Protein AF-A0A934PZJ9-F1 (afdb_monomer_lite)

Radius of gyration: 38.17 Å; chains: 1; bounding box: 78×103×96 Å

Sequence (345 aa):
MNSLRDARFEKALASAPDADAAVPAAVRAAIRDAARRAVAKPARTPWWATLLGGEGRMPWNAAFATVLLAGFVTLLWRGGGELPHDEIAVERPPVPAAAPPAPSPSSVEQQAPAAPAPAPAPAPAPAPAPAPAPAPGPARAPAVVAPQRSAPMRASETERAREAEGRREDAAAEKASASRAQAERRAEAAPSARAVVPPPPPAAMQVAPAFVPVPQAPAAASPPARFARRSEAPTTAAAASPTSSAMPAWDTIRIEAGSRVVTLARPQADALAAAIDALLKAPREPAGAAPARTLVQLTLLEQTRTVGQLWLGESTATWQPAGQPAVTWRPEVAQLAALRDLVAR

Foldseek 3Di:
DPVVVVVVVVVVQCPDPCVVVDDPPVVVVVVVVVVVVVPPDPPPPPVVCCVVPPPDPDCVVVVVVVVVVVVVVVCVVVVPPDDDPPDPPDDDDDDDDDDDDDDDDDDDDDDDDDDDDDDDDDDDDDDDDDDDDDDDDDDDDDDDDDDDPDDDPVVVVVVVVVVVVVVVVVVVVVVVVVVVVVVVVVVVPPPPPPDPPDDDDDDDDDDDDDDDDDDDDDDDDDDDDDDPPPPPDPPPPPPPDPDLPDQDDFQKKWKDAPPDIDIDGCVRCVVLVVLVVCQSPDDFDFDPDDAPDFGMKMFTHHVNHTQWIWTQHPQKIWIDGVPRDITIGGTDPVSSVSSVVSVVD

pLDDT: mean 75.04, std 18.01, range [37.84, 98.06]

Secondary structure (DSSP, 8-state):
--HHHHHHHHHHHHTSTTGGGPPPHHHHHHHHHHHHHHHS------HHHHHHH-SS--THHHHHHHHHHHHHHHHHHHS-------------PPPPP--------------PPPPPPPPPPPPPPPPPPPPPPPPPPPPPPPPPP------STTHHHHHHHHHHHHHHHHHHHHHHHHHHHHHHHHHHTS-------PPPPP----PPPPPPPPPPPPP-------------------------PPPPP-SEEEEEETTEEEEEEGGGGHHHHHHHHHHHHS--EE-SS--SSEEEEEEEEETTEEEEEEEEESS-EEEEETTS--EEEE--HHHHHHHHHHHH-

Organism: NCBI:txid2795217

Structure (mmCIF, N/CA/C/O backbone):
data_AF-A0A934PZJ9-F1
#
_entry.id   AF-A0A934PZJ9-F1
#
loop_
_atom_site.group_PDB
_atom_site.id
_atom_site.type_symbol
_atom_site.label_atom_id
_atom_site.label_alt_id
_atom_site.label_comp_id
_atom_site.label_asym_id
_atom_site.label_entity_id
_atom_site.label_seq_id
_atom_site.pdbx_PDB_ins_code
_atom_site.Cartn_x
_atom_site.Cartn_y
_atom_site.Cartn_z
_atom_site.occupancy
_atom_site.B_iso_or_equiv
_atom_site.auth_seq_id
_atom_site.auth_comp_id
_atom_site.auth_asym_id
_atom_site.auth_atom_id
_atom_site.pdbx_PDB_model_num
ATOM 1 N N . MET A 1 1 ? 10.028 -15.445 -52.173 1.00 49.00 1 MET A N 1
ATOM 2 C CA . MET A 1 1 ? 11.027 -16.530 -52.332 1.00 49.00 1 MET A CA 1
ATOM 3 C C . MET A 1 1 ? 12.027 -16.635 -51.158 1.00 49.00 1 MET A C 1
ATOM 5 O O . MET A 1 1 ? 13.070 -17.245 -51.335 1.00 49.00 1 MET A O 1
ATOM 9 N N . ASN A 1 2 ? 11.718 -16.145 -49.942 1.00 54.12 2 ASN A N 1
ATOM 10 C CA . ASN A 1 2 ? 12.659 -16.198 -48.800 1.00 54.12 2 ASN A CA 1
ATOM 11 C C . ASN A 1 2 ? 12.396 -17.336 -47.790 1.00 54.12 2 ASN A C 1
ATOM 13 O O . ASN A 1 2 ? 13.261 -17.613 -46.973 1.00 54.12 2 ASN A O 1
ATOM 17 N N . SER A 1 3 ? 11.269 -18.052 -47.873 1.00 56.25 3 SER A N 1
ATOM 18 C CA . SER A 1 3 ? 10.875 -19.050 -46.860 1.00 56.25 3 SER A CA 1
ATOM 19 C C . SER A 1 3 ? 11.661 -20.370 -46.898 1.00 56.25 3 SER A C 1
ATOM 21 O O . SER A 1 3 ? 11.727 -21.076 -45.899 1.00 56.25 3 SER A O 1
ATOM 23 N N . LEU A 1 4 ? 12.285 -20.725 -48.028 1.00 53.22 4 LEU A N 1
ATOM 24 C CA . LEU A 1 4 ? 13.016 -21.996 -48.164 1.00 53.22 4 LEU A CA 1
ATOM 25 C C . LEU A 1 4 ? 14.440 -21.954 -47.584 1.00 53.22 4 LEU A C 1
ATOM 27 O O . LEU A 1 4 ? 15.012 -23.009 -47.309 1.00 53.22 4 LEU A O 1
ATOM 31 N N . ARG A 1 5 ? 15.021 -20.760 -47.388 1.00 60.97 5 ARG A N 1
ATOM 32 C CA . ARG A 1 5 ? 16.341 -20.614 -46.747 1.00 60.97 5 ARG A CA 1
ATOM 33 C C . ARG A 1 5 ? 16.264 -20.767 -45.227 1.00 60.97 5 ARG A C 1
ATOM 35 O O . ARG A 1 5 ? 17.195 -21.323 -44.651 1.00 60.97 5 ARG A O 1
ATOM 42 N N . ASP A 1 6 ? 15.141 -20.400 -44.614 1.00 73.44 6 ASP A N 1
ATOM 43 C CA . ASP A 1 6 ? 14.969 -20.495 -43.162 1.00 73.44 6 ASP A CA 1
ATOM 44 C C . ASP A 1 6 ? 14.845 -21.940 -42.670 1.00 73.44 6 ASP A C 1
ATOM 46 O O . ASP A 1 6 ? 15.461 -22.291 -41.673 1.00 73.44 6 ASP A O 1
ATOM 50 N N . ALA A 1 7 ? 14.171 -22.835 -43.402 1.00 80.38 7 ALA A N 1
ATOM 51 C CA . ALA A 1 7 ? 13.957 -24.208 -42.924 1.00 80.38 7 ALA A CA 1
ATOM 52 C C . ALA A 1 7 ? 15.258 -25.026 -42.773 1.00 80.38 7 ALA A C 1
ATOM 54 O O . ALA A 1 7 ? 15.401 -25.828 -41.849 1.00 80.38 7 ALA A O 1
ATOM 55 N N . ARG A 1 8 ? 16.234 -24.840 -43.675 1.00 77.62 8 ARG A N 1
ATOM 56 C CA . ARG A 1 8 ? 17.547 -25.508 -43.557 1.00 77.62 8 ARG A CA 1
ATOM 57 C C . ARG A 1 8 ? 18.412 -24.870 -42.476 1.00 77.62 8 ARG A C 1
ATOM 59 O O . ARG A 1 8 ? 19.172 -25.579 -41.824 1.00 77.62 8 ARG A O 1
ATOM 66 N N . PHE A 1 9 ? 18.280 -23.562 -42.285 1.00 82.88 9 PHE A N 1
ATOM 67 C CA . PHE A 1 9 ? 19.007 -22.825 -41.262 1.00 82.88 9 PHE A CA 1
ATOM 68 C C . PHE A 1 9 ? 18.484 -23.138 -39.853 1.00 82.88 9 PHE A C 1
ATOM 70 O O . PHE A 1 9 ? 19.283 -23.424 -38.966 1.00 82.88 9 PHE A O 1
ATOM 77 N N . GLU A 1 10 ? 17.164 -23.217 -39.663 1.00 80.88 10 GLU A N 1
ATOM 78 C CA . GLU A 1 10 ? 16.559 -23.695 -38.414 1.00 80.88 10 GLU A CA 1
ATOM 79 C C . GLU A 1 10 ? 16.997 -25.121 -38.091 1.00 80.88 10 GLU A C 1
ATOM 81 O O . GLU A 1 10 ? 17.347 -25.415 -36.949 1.00 80.88 10 GLU A O 1
ATOM 86 N N . LYS A 1 11 ? 17.050 -26.002 -39.099 1.00 84.75 11 LYS A N 1
ATOM 87 C CA . LYS A 1 11 ? 17.530 -27.370 -38.895 1.00 84.75 11 LYS A CA 1
ATOM 88 C C . LYS A 1 11 ? 19.006 -27.405 -38.492 1.00 84.75 11 LYS A C 1
ATOM 90 O O . LYS A 1 11 ? 19.352 -28.197 -37.626 1.00 84.75 11 LYS A O 1
ATOM 95 N N . ALA A 1 12 ? 19.844 -26.543 -39.073 1.00 84.25 12 ALA A N 1
ATOM 96 C CA . ALA A 1 12 ? 21.256 -26.426 -38.711 1.00 84.25 12 ALA A CA 1
ATOM 97 C C . ALA A 1 12 ? 21.450 -25.884 -37.282 1.00 84.25 12 ALA A C 1
ATOM 99 O O . ALA A 1 12 ? 22.270 -26.426 -36.543 1.00 84.25 12 ALA A O 1
ATOM 100 N N . LEU A 1 13 ? 20.660 -24.882 -36.872 1.00 82.00 13 LEU A N 1
ATOM 101 C CA . LEU A 1 13 ? 20.668 -24.328 -35.511 1.00 82.00 13 LEU A CA 1
ATOM 102 C C . LEU A 1 13 ? 20.165 -25.328 -34.463 1.00 82.00 13 LEU A C 1
ATOM 104 O O . LEU A 1 13 ? 20.714 -25.390 -33.370 1.00 82.00 13 LEU A O 1
ATOM 108 N N . ALA A 1 14 ? 19.154 -26.133 -34.792 1.00 80.62 14 ALA A N 1
ATOM 109 C CA . ALA A 1 14 ? 18.635 -27.159 -33.886 1.00 80.62 14 ALA A CA 1
ATOM 110 C C . ALA A 1 14 ? 19.630 -28.310 -33.647 1.00 80.62 14 ALA A C 1
ATOM 112 O O . ALA A 1 14 ? 19.554 -28.981 -32.624 1.00 80.62 14 ALA A O 1
ATOM 113 N N . SER A 1 15 ? 20.551 -28.545 -34.585 1.00 84.44 15 SER A N 1
ATOM 114 C CA . SER A 1 15 ? 21.609 -29.558 -34.474 1.00 84.44 15 SER A CA 1
ATOM 115 C C . SER A 1 15 ? 22.937 -29.021 -33.927 1.00 84.44 15 SER A C 1
ATOM 117 O O . SER A 1 15 ? 23.925 -29.755 -33.917 1.00 84.44 15 SER A O 1
ATOM 119 N N . ALA A 1 16 ? 22.993 -27.753 -33.513 1.00 85.81 16 ALA A N 1
ATOM 120 C CA . ALA A 1 16 ? 24.205 -27.179 -32.951 1.00 85.81 16 ALA A CA 1
ATOM 121 C C . ALA A 1 16 ? 24.461 -27.751 -31.534 1.00 85.81 16 ALA A C 1
ATOM 123 O O . ALA A 1 16 ? 23.516 -27.911 -30.757 1.00 85.81 16 ALA A O 1
ATOM 124 N N . PRO A 1 17 ? 25.712 -28.100 -31.182 1.00 86.44 17 PRO A N 1
ATOM 125 C CA . PRO A 1 17 ? 26.052 -28.759 -29.912 1.00 86.44 17 PRO A CA 1
ATOM 126 C C . PRO A 1 17 ? 25.822 -27.883 -28.665 1.00 86.44 17 PRO A C 1
ATOM 128 O O . PRO A 1 17 ? 25.924 -28.364 -27.542 1.00 86.44 17 PRO A O 1
ATOM 131 N N . ASP A 1 18 ? 25.506 -26.606 -28.855 1.00 81.69 18 ASP A N 1
ATOM 132 C CA . ASP A 1 18 ? 25.151 -25.607 -27.849 1.00 81.69 18 ASP A CA 1
ATOM 133 C C . ASP A 1 18 ? 23.631 -25.363 -27.745 1.00 81.69 18 ASP A C 1
ATOM 135 O O . ASP A 1 18 ? 23.200 -24.471 -27.011 1.00 81.69 18 ASP A O 1
ATOM 139 N N . ALA A 1 19 ? 22.795 -26.163 -28.417 1.00 73.44 19 ALA A N 1
ATOM 140 C CA . ALA A 1 19 ? 21.336 -26.036 -28.356 1.00 73.44 19 ALA A CA 1
ATOM 141 C C . ALA A 1 19 ? 20.775 -26.143 -26.921 1.00 73.44 19 ALA A C 1
ATOM 143 O O . ALA A 1 19 ? 19.788 -25.479 -26.596 1.00 73.44 19 ALA A O 1
ATOM 144 N N . ASP A 1 20 ? 21.442 -26.892 -26.037 1.00 76.00 20 ASP A N 1
ATOM 145 C CA . ASP A 1 20 ? 21.072 -27.021 -24.620 1.00 76.00 20 ASP A CA 1
ATOM 146 C C . ASP A 1 20 ? 21.415 -25.772 -23.783 1.00 76.00 20 ASP A C 1
ATOM 148 O O . ASP A 1 20 ? 20.860 -25.573 -22.702 1.00 76.00 20 ASP A O 1
ATOM 152 N N . ALA A 1 21 ? 22.276 -24.883 -24.291 1.00 80.00 21 ALA A N 1
ATOM 153 C CA . ALA A 1 21 ? 22.561 -23.581 -23.684 1.00 80.00 21 ALA A CA 1
ATOM 154 C C . ALA A 1 21 ? 21.541 -22.501 -24.097 1.00 80.00 21 ALA A C 1
ATOM 156 O O . ALA A 1 21 ? 21.663 -21.333 -23.705 1.00 80.00 21 ALA A O 1
ATOM 157 N N . ALA A 1 22 ? 20.520 -22.857 -24.887 1.00 78.94 22 ALA A N 1
ATOM 158 C CA . ALA A 1 22 ? 19.508 -21.912 -25.320 1.00 78.94 22 ALA A CA 1
ATOM 159 C C . ALA A 1 22 ? 18.711 -21.372 -24.124 1.00 78.94 22 ALA A C 1
ATOM 161 O O . ALA A 1 22 ? 18.057 -22.099 -23.376 1.00 78.94 22 ALA A O 1
ATOM 162 N N . VAL A 1 23 ? 18.707 -20.045 -23.991 1.00 84.62 23 VAL A N 1
ATOM 163 C CA . VAL A 1 23 ? 17.950 -19.335 -22.958 1.00 84.62 23 VAL A CA 1
ATOM 164 C C . VAL A 1 23 ? 16.468 -19.759 -23.012 1.00 84.62 23 VAL A C 1
ATOM 166 O O . VAL A 1 23 ? 15.849 -19.669 -24.087 1.00 84.62 23 VAL A O 1
ATOM 169 N N . PRO A 1 24 ? 15.863 -20.181 -21.881 1.00 87.12 24 PRO A N 1
ATOM 170 C CA . PRO A 1 24 ? 14.471 -20.614 -21.837 1.00 87.12 24 PRO A CA 1
ATOM 171 C C . PRO A 1 24 ? 13.538 -19.602 -22.506 1.00 87.12 24 PRO A C 1
ATOM 173 O O . PRO A 1 24 ? 13.715 -18.386 -22.378 1.00 87.12 24 PRO A O 1
ATOM 176 N N . ALA A 1 25 ? 12.529 -20.086 -23.235 1.00 78.56 25 ALA A N 1
ATOM 177 C CA . ALA A 1 25 ? 11.613 -19.227 -23.993 1.00 78.56 25 ALA A CA 1
ATOM 178 C C . ALA A 1 25 ? 10.954 -18.142 -23.116 1.00 78.56 25 ALA A C 1
ATOM 180 O O . ALA A 1 25 ? 10.814 -17.001 -23.555 1.00 78.56 25 ALA A O 1
ATOM 181 N N . ALA A 1 26 ? 10.651 -18.471 -21.856 1.00 77.44 26 ALA A N 1
ATOM 182 C CA . ALA A 1 26 ? 10.118 -17.534 -20.868 1.00 77.44 26 ALA A CA 1
ATOM 183 C C . ALA A 1 26 ? 11.084 -16.375 -20.558 1.00 77.44 26 ALA A C 1
ATOM 185 O O . ALA A 1 26 ? 10.672 -15.218 -20.522 1.00 77.44 26 ALA A O 1
ATOM 186 N N . VAL A 1 27 ? 12.382 -16.659 -20.409 1.00 83.56 27 VAL A N 1
ATOM 187 C CA . VAL A 1 27 ? 13.404 -15.634 -20.140 1.00 83.56 27 VAL A CA 1
ATOM 188 C C . VAL A 1 27 ? 13.597 -14.739 -21.365 1.00 83.56 27 VAL A C 1
ATOM 190 O O . VAL A 1 27 ? 13.641 -13.517 -21.238 1.00 83.56 27 VAL A O 1
ATOM 193 N N . ARG A 1 28 ? 13.605 -15.314 -22.576 1.00 89.25 28 ARG A N 1
ATOM 194 C CA . ARG A 1 28 ? 13.626 -14.523 -23.822 1.00 89.25 28 ARG A CA 1
ATOM 195 C C . ARG A 1 28 ? 12.404 -13.612 -23.957 1.00 89.25 28 ARG A C 1
ATOM 197 O O . ARG A 1 28 ? 12.553 -12.480 -24.417 1.00 89.25 28 ARG A O 1
ATOM 204 N N . ALA A 1 29 ? 11.217 -14.077 -23.562 1.00 80.50 29 ALA A N 1
ATOM 205 C CA . ALA A 1 29 ? 10.006 -13.260 -23.555 1.00 80.50 29 ALA A CA 1
ATOM 206 C C . ALA A 1 29 ? 10.109 -12.106 -22.543 1.00 80.50 29 ALA A C 1
ATOM 208 O O . ALA A 1 29 ? 9.847 -10.962 -22.911 1.00 80.50 29 ALA A O 1
ATOM 209 N N . ALA A 1 30 ? 10.582 -12.379 -21.322 1.00 82.81 30 ALA A N 1
ATOM 210 C CA . ALA A 1 30 ? 10.783 -11.366 -20.287 1.00 82.81 30 ALA A CA 1
ATOM 211 C C . ALA A 1 30 ? 11.791 -10.280 -20.709 1.00 82.81 30 ALA A C 1
ATOM 213 O O . ALA A 1 30 ? 11.519 -9.093 -20.537 1.00 82.81 30 ALA A O 1
ATOM 214 N N . ILE A 1 31 ? 12.913 -10.664 -21.333 1.00 85.75 31 ILE A N 1
ATOM 215 C CA . ILE A 1 31 ? 13.916 -9.714 -21.848 1.00 85.75 31 ILE A CA 1
ATOM 216 C C . ILE A 1 31 ? 13.316 -8.833 -22.952 1.00 85.75 31 ILE A C 1
ATOM 218 O O . ILE A 1 31 ? 13.496 -7.615 -22.933 1.00 85.75 31 ILE A O 1
ATOM 222 N N . ARG A 1 32 ? 12.562 -9.416 -23.896 1.00 93.00 32 ARG A N 1
ATOM 223 C CA . ARG A 1 32 ? 11.881 -8.646 -24.954 1.00 93.00 32 ARG A CA 1
ATOM 224 C C . ARG A 1 32 ? 10.851 -7.671 -24.394 1.00 93.00 32 ARG A C 1
ATOM 226 O O . ARG A 1 32 ? 10.671 -6.588 -24.947 1.00 93.00 32 ARG A O 1
ATOM 233 N N . ASP A 1 33 ? 10.163 -8.051 -23.329 1.00 82.81 33 ASP A N 1
ATOM 234 C CA . ASP A 1 33 ? 9.147 -7.218 -22.698 1.00 82.81 33 ASP A CA 1
ATOM 235 C C . ASP A 1 33 ? 9.761 -6.057 -21.899 1.00 82.81 33 ASP A C 1
ATOM 237 O O . ASP A 1 33 ? 9.327 -4.910 -22.022 1.00 82.81 33 ASP A O 1
ATOM 241 N N . ALA A 1 34 ? 10.851 -6.326 -21.174 1.00 79.38 34 ALA A N 1
ATOM 242 C CA . ALA A 1 34 ? 11.658 -5.303 -20.515 1.00 79.38 34 ALA A CA 1
ATOM 243 C C . ALA A 1 34 ? 12.273 -4.319 -21.527 1.00 79.38 34 ALA A C 1
ATOM 245 O O . ALA A 1 34 ? 12.198 -3.106 -21.333 1.00 79.38 34 ALA A O 1
ATOM 246 N N . ALA A 1 35 ? 12.805 -4.822 -22.647 1.00 85.75 35 ALA A N 1
ATOM 247 C CA . ALA A 1 35 ? 13.344 -3.986 -23.719 1.00 85.75 35 ALA A CA 1
ATOM 248 C C . ALA A 1 35 ? 12.259 -3.105 -24.361 1.00 85.75 35 ALA A C 1
ATOM 250 O O . ALA A 1 35 ? 12.480 -1.914 -24.572 1.00 85.75 35 ALA A O 1
ATOM 251 N N . ARG A 1 36 ? 11.057 -3.647 -24.614 1.00 84.88 36 ARG A N 1
ATOM 252 C CA . ARG A 1 36 ? 9.922 -2.856 -25.121 1.00 84.88 36 ARG A CA 1
ATOM 253 C C . ARG A 1 36 ? 9.505 -1.759 -24.143 1.00 84.88 36 ARG A C 1
ATOM 255 O O . ARG A 1 36 ? 9.274 -0.636 -24.581 1.00 84.88 36 ARG A O 1
ATOM 262 N N . ARG A 1 37 ? 9.475 -2.041 -22.837 1.00 72.00 37 ARG A N 1
ATOM 263 C CA . ARG A 1 37 ? 9.204 -1.031 -21.799 1.00 72.00 37 ARG A CA 1
ATOM 264 C C . ARG A 1 37 ? 10.277 0.054 -21.722 1.00 72.00 37 ARG A C 1
ATOM 266 O O . ARG A 1 37 ? 9.928 1.213 -21.547 1.00 72.00 37 ARG A O 1
ATOM 273 N N . ALA A 1 38 ? 11.549 -0.297 -21.895 1.00 75.94 38 ALA A N 1
ATOM 274 C CA . ALA A 1 38 ? 12.644 0.673 -21.888 1.00 75.94 38 ALA A CA 1
ATOM 275 C C . ALA A 1 38 ? 12.641 1.590 -23.127 1.00 75.94 38 ALA A C 1
ATOM 277 O O . ALA A 1 38 ? 13.014 2.758 -23.034 1.00 75.94 38 ALA A O 1
ATOM 278 N N . VAL A 1 39 ? 12.219 1.071 -24.287 1.00 84.31 39 VAL A N 1
ATOM 279 C CA . VAL A 1 39 ? 12.171 1.822 -25.557 1.00 84.31 39 VAL A CA 1
ATOM 280 C C . VAL A 1 39 ? 10.854 2.577 -25.742 1.00 84.31 39 VAL A C 1
ATOM 282 O O . VAL A 1 39 ? 10.806 3.550 -26.500 1.00 84.31 39 VAL A O 1
ATOM 285 N N . ALA A 1 40 ? 9.786 2.176 -25.048 1.00 80.25 40 ALA A N 1
ATOM 286 C CA . ALA A 1 40 ? 8.563 2.959 -24.974 1.00 80.25 40 ALA A CA 1
ATOM 287 C C . ALA A 1 40 ? 8.900 4.330 -24.371 1.00 80.25 40 ALA A C 1
ATOM 289 O O . ALA A 1 40 ? 9.046 4.478 -23.159 1.00 80.25 40 ALA A O 1
ATOM 290 N N . LYS A 1 41 ? 9.070 5.338 -25.243 1.00 53.25 41 LYS A N 1
ATOM 291 C CA . LYS A 1 41 ? 9.269 6.734 -24.845 1.00 53.25 41 LYS A CA 1
ATOM 292 C C . LYS A 1 41 ? 8.216 7.058 -23.788 1.00 53.25 41 LYS A C 1
ATOM 294 O O . LYS A 1 41 ? 7.043 6.783 -24.059 1.00 53.25 41 LYS A O 1
ATOM 299 N N . PRO A 1 42 ? 8.594 7.639 -22.632 1.00 55.53 42 PRO A N 1
ATOM 300 C CA . PRO A 1 42 ? 7.607 8.069 -21.656 1.00 55.53 42 PRO A CA 1
ATOM 301 C C . PRO A 1 42 ? 6.602 8.924 -22.414 1.00 55.53 42 PRO A C 1
ATOM 303 O O . PRO A 1 42 ? 6.996 9.862 -23.118 1.00 55.53 42 PRO A O 1
ATOM 306 N N . ALA A 1 43 ? 5.332 8.513 -22.377 1.00 60.97 43 ALA A N 1
ATOM 307 C CA . ALA A 1 43 ? 4.261 9.256 -23.009 1.00 60.97 43 ALA A CA 1
ATOM 308 C C . ALA A 1 43 ? 4.413 10.690 -22.515 1.00 60.97 43 ALA A C 1
ATOM 310 O O . ALA A 1 43 ? 4.342 10.929 -21.311 1.00 60.97 43 ALA A O 1
ATOM 311 N N . ARG A 1 44 ? 4.766 11.605 -23.428 1.00 53.53 44 ARG A N 1
ATOM 312 C CA . ARG A 1 44 ? 5.012 13.003 -23.087 1.00 53.53 44 ARG A CA 1
ATOM 313 C C . ARG A 1 44 ? 3.757 13.485 -22.390 1.00 53.53 44 ARG A C 1
ATOM 315 O O . ARG A 1 44 ? 2.717 13.613 -23.035 1.00 53.53 44 ARG A O 1
ATOM 322 N N . THR A 1 45 ? 3.855 13.677 -21.081 1.00 60.47 45 THR A N 1
ATOM 323 C CA . THR A 1 45 ? 2.776 14.217 -20.274 1.00 60.47 45 THR A CA 1
ATOM 324 C C . THR A 1 45 ? 2.363 15.508 -20.962 1.00 60.47 45 THR A C 1
ATOM 326 O O . THR A 1 45 ? 3.233 16.337 -21.259 1.00 60.47 45 THR A O 1
ATOM 329 N N . PRO A 1 46 ? 1.090 15.650 -21.353 1.00 71.12 46 PRO A N 1
ATOM 330 C CA . PRO A 1 46 ? 0.691 16.817 -22.104 1.00 71.12 46 PRO A CA 1
ATOM 331 C C . PRO A 1 46 ? 1.004 18.056 -21.265 1.00 71.12 46 PRO A C 1
ATOM 333 O O . PRO A 1 46 ? 0.731 18.079 -20.071 1.00 71.12 46 PRO A O 1
ATOM 336 N N . TRP A 1 47 ? 1.594 19.075 -21.883 1.00 68.44 47 TRP A N 1
ATOM 337 C CA . TRP A 1 47 ? 2.082 20.279 -21.200 1.00 68.44 47 TRP A CA 1
ATOM 338 C C . TRP A 1 47 ? 1.007 20.983 -20.345 1.00 68.44 47 TRP A C 1
ATOM 340 O O . TRP A 1 47 ? 1.327 21.636 -19.356 1.00 68.44 47 TRP A O 1
ATOM 350 N N . TRP A 1 48 ? -0.277 20.807 -20.682 1.00 71.75 48 TRP A N 1
ATOM 351 C CA . TRP A 1 48 ? -1.402 21.297 -19.883 1.00 71.75 48 TRP A CA 1
ATOM 352 C C . TRP A 1 48 ? -1.610 20.506 -18.580 1.00 71.75 48 TRP A C 1
ATOM 354 O O . TRP A 1 48 ? -2.026 21.088 -17.583 1.00 71.75 48 TRP A O 1
ATOM 364 N N . ALA A 1 49 ? -1.270 19.214 -18.540 1.00 65.81 49 ALA A N 1
ATOM 365 C CA . ALA A 1 49 ? -1.256 18.424 -17.307 1.00 65.81 49 ALA A CA 1
ATOM 366 C C . ALA A 1 49 ? -0.102 18.846 -16.388 1.00 65.81 49 ALA A C 1
ATOM 368 O O . ALA A 1 49 ? -0.235 18.781 -15.171 1.00 65.81 49 ALA A O 1
ATOM 369 N N . THR A 1 50 ? 0.991 19.371 -16.945 1.00 66.3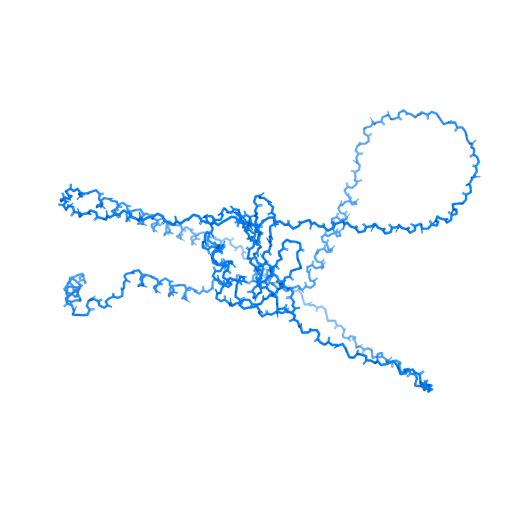8 50 THR A N 1
ATOM 370 C CA . THR A 1 50 ? 2.046 20.030 -16.165 1.00 66.38 50 THR A CA 1
ATOM 371 C C . THR A 1 50 ? 1.597 21.390 -15.620 1.00 66.38 50 THR A C 1
ATOM 373 O O . THR A 1 50 ? 2.044 21.788 -14.550 1.00 66.38 50 THR A O 1
ATOM 376 N N . LEU A 1 51 ? 0.682 22.081 -16.312 1.00 60.25 51 LEU A N 1
ATOM 377 C CA . LEU A 1 51 ? 0.146 23.380 -15.887 1.00 60.25 51 LEU A CA 1
ATOM 378 C C . LEU A 1 51 ? -0.985 23.275 -14.843 1.00 60.25 51 LEU A C 1
ATOM 380 O O . LEU A 1 51 ? -1.165 24.195 -14.053 1.00 60.25 51 LEU A O 1
ATOM 384 N N . LEU A 1 52 ? -1.742 22.171 -14.833 1.00 58.50 52 LEU A N 1
ATOM 385 C CA . LEU A 1 52 ? -2.874 21.946 -13.914 1.00 58.50 52 LEU A CA 1
ATOM 386 C C . LEU A 1 52 ? -2.608 20.878 -12.839 1.00 58.50 52 LEU A C 1
ATOM 388 O O . LEU A 1 52 ? -3.366 20.783 -11.877 1.00 58.50 52 LEU A O 1
ATOM 392 N N . GLY A 1 53 ? -1.557 20.069 -12.987 1.00 54.25 53 GLY A N 1
ATOM 393 C CA . GLY A 1 53 ? -1.305 18.891 -12.148 1.00 54.25 53 GLY A CA 1
ATOM 394 C C . GLY A 1 53 ? 0.130 18.750 -11.641 1.00 54.25 53 GLY A C 1
ATOM 395 O O . GLY A 1 53 ? 0.510 17.658 -11.228 1.00 54.25 53 GLY A O 1
ATOM 396 N N . GLY A 1 54 ? 0.932 19.818 -11.678 1.00 45.62 54 GLY A N 1
ATOM 397 C CA . GLY A 1 54 ? 2.301 19.819 -11.164 1.00 45.62 54 GLY A CA 1
ATOM 398 C C . GLY A 1 54 ? 2.364 19.989 -9.644 1.00 45.62 54 GLY A C 1
ATOM 399 O O . GLY A 1 54 ? 1.913 20.993 -9.098 1.00 45.62 54 GLY A O 1
ATOM 400 N N . GLU A 1 55 ? 2.947 19.001 -8.971 1.00 49.84 55 GLU A N 1
ATOM 401 C CA . GLU A 1 55 ? 3.330 19.000 -7.560 1.00 49.84 55 GLU A CA 1
ATOM 402 C C . GLU A 1 55 ? 4.160 20.222 -7.174 1.00 49.84 55 GLU A C 1
ATOM 404 O O . GLU A 1 55 ? 5.365 20.306 -7.387 1.00 49.84 55 GLU A O 1
ATOM 409 N N . GLY A 1 56 ? 3.486 21.184 -6.568 1.00 47.84 56 GLY A N 1
ATOM 410 C CA . GLY A 1 56 ? 4.102 22.361 -5.994 1.00 47.84 56 GLY A CA 1
ATOM 411 C C . GLY A 1 56 ? 2.991 23.331 -5.673 1.00 47.84 56 GLY A C 1
ATOM 412 O O . GLY A 1 56 ? 2.367 23.880 -6.574 1.00 47.84 56 GLY A O 1
ATOM 413 N N . ARG A 1 57 ? 2.699 23.520 -4.384 1.00 47.72 57 ARG A N 1
ATOM 414 C CA . ARG A 1 57 ? 1.812 24.589 -3.920 1.00 47.72 57 ARG A CA 1
ATOM 415 C C . ARG A 1 57 ? 2.393 25.932 -4.376 1.00 47.72 57 ARG A C 1
ATOM 417 O O . ARG A 1 57 ? 3.150 26.552 -3.639 1.00 47.72 57 ARG A O 1
ATOM 424 N N . MET A 1 58 ? 2.035 26.394 -5.569 1.00 47.62 58 MET A N 1
ATOM 425 C CA . MET A 1 58 ? 2.067 27.816 -5.872 1.00 47.62 58 MET A CA 1
ATOM 426 C C . MET A 1 58 ? 0.785 28.457 -5.315 1.00 47.62 58 MET A C 1
ATOM 428 O O . MET A 1 58 ? -0.282 27.834 -5.350 1.00 47.62 58 MET A O 1
ATOM 432 N N . PRO A 1 59 ? 0.866 29.696 -4.794 1.00 49.62 59 PRO A N 1
ATOM 433 C CA . PRO A 1 59 ? -0.219 30.395 -4.086 1.00 49.62 59 PRO A CA 1
ATOM 434 C C . PRO A 1 59 ? -1.489 30.618 -4.924 1.00 49.62 59 PRO A C 1
ATOM 436 O O . PRO A 1 59 ? -2.513 31.058 -4.406 1.00 49.62 59 PRO A O 1
ATOM 439 N N . TRP A 1 60 ? -1.453 30.274 -6.209 1.00 55.88 60 TRP A N 1
ATOM 440 C CA . TRP A 1 60 ? -2.584 30.371 -7.117 1.00 55.88 60 TRP A CA 1
ATOM 441 C C . TRP A 1 60 ? -3.793 29.538 -6.684 1.00 55.88 60 TRP A C 1
ATOM 443 O O . TRP A 1 60 ? -4.913 30.022 -6.798 1.00 55.88 60 TRP A O 1
ATOM 453 N N . ASN A 1 61 ? -3.599 28.355 -6.091 1.00 63.97 61 ASN A N 1
ATOM 454 C CA . ASN A 1 61 ? -4.732 27.568 -5.582 1.00 63.97 61 ASN A CA 1
ATOM 455 C C . ASN A 1 61 ? -5.428 28.235 -4.389 1.00 63.97 61 ASN A C 1
ATOM 457 O O . ASN A 1 61 ? -6.639 28.099 -4.247 1.00 63.97 61 ASN A O 1
ATOM 461 N N . ALA A 1 62 ? -4.697 28.985 -3.559 1.00 64.69 62 ALA A N 1
ATOM 462 C CA . ALA A 1 62 ? -5.309 29.748 -2.474 1.00 64.69 62 ALA A CA 1
ATOM 463 C C . ALA A 1 62 ? -6.134 30.918 -3.028 1.00 64.69 62 ALA A C 1
ATOM 465 O O . ALA A 1 62 ? -7.259 31.122 -2.586 1.00 64.69 62 ALA A O 1
ATOM 466 N N . ALA A 1 63 ? -5.617 31.625 -4.039 1.00 70.69 63 ALA A N 1
ATOM 467 C CA . ALA A 1 63 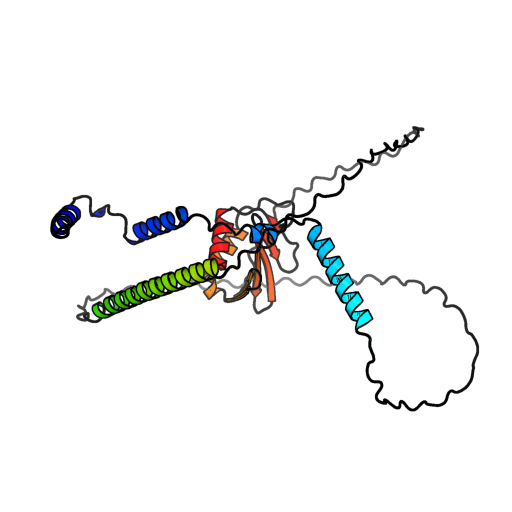? -6.341 32.705 -4.707 1.00 70.69 63 ALA A CA 1
ATOM 468 C C . ALA A 1 63 ? -7.585 32.202 -5.463 1.00 70.69 63 ALA A C 1
ATOM 470 O O . ALA A 1 63 ? -8.640 32.828 -5.424 1.00 70.69 63 ALA A O 1
ATOM 471 N N . PHE A 1 64 ? -7.504 31.043 -6.119 1.00 79.81 64 PHE A N 1
ATOM 472 C CA . PHE A 1 64 ? -8.661 30.456 -6.797 1.00 79.81 64 PHE A CA 1
ATOM 473 C C . PHE A 1 64 ? -9.707 29.937 -5.807 1.00 79.81 64 PHE A C 1
ATOM 475 O O . PHE A 1 64 ? -10.903 30.133 -6.019 1.00 79.81 64 PHE A O 1
ATOM 482 N N . ALA A 1 65 ? -9.270 29.322 -4.705 1.00 79.38 65 ALA A N 1
ATOM 483 C CA . ALA A 1 65 ? -10.165 28.884 -3.641 1.00 79.38 65 ALA A CA 1
ATOM 484 C C . ALA A 1 65 ? -10.881 30.070 -2.982 1.00 79.38 65 ALA A C 1
ATOM 486 O O . ALA A 1 65 ? -12.078 29.975 -2.726 1.00 79.38 65 ALA A O 1
ATOM 487 N N . THR A 1 66 ? -10.199 31.200 -2.761 1.00 88.75 66 THR A N 1
ATOM 488 C CA . THR A 1 66 ? -10.849 32.403 -2.223 1.00 88.75 66 THR A CA 1
ATOM 489 C C . THR A 1 66 ? -11.808 33.038 -3.222 1.00 88.75 66 THR A C 1
ATOM 491 O O . THR A 1 66 ? -12.885 33.453 -2.807 1.00 88.75 66 THR A O 1
ATOM 494 N N . VAL A 1 67 ? -11.499 33.057 -4.524 1.00 92.12 67 VAL A N 1
ATOM 495 C CA . VAL A 1 67 ? -12.437 33.552 -5.552 1.00 92.12 67 VAL A CA 1
ATOM 496 C C . VAL A 1 67 ? -13.669 32.650 -5.671 1.00 92.12 67 VAL A C 1
ATOM 498 O O . VAL A 1 67 ? -14.786 33.160 -5.741 1.00 92.12 67 VAL A O 1
ATOM 501 N N . LEU A 1 68 ? -13.506 31.324 -5.633 1.00 92.00 68 LEU A N 1
ATOM 502 C CA . LEU A 1 68 ? -14.631 30.381 -5.641 1.00 92.00 68 LEU A CA 1
ATOM 503 C C . LEU A 1 68 ? -15.479 30.490 -4.374 1.00 92.00 68 LEU A C 1
ATOM 505 O O . LEU A 1 68 ? -16.704 30.530 -4.464 1.00 92.00 68 LEU A O 1
ATOM 509 N N . LEU A 1 69 ? -14.842 30.580 -3.206 1.00 93.62 69 LEU A N 1
ATOM 510 C CA . LEU A 1 69 ? -15.539 30.748 -1.935 1.00 93.62 69 LEU A CA 1
ATOM 511 C C . LEU A 1 69 ? -16.288 32.086 -1.888 1.00 93.62 69 LEU A C 1
ATOM 513 O O . LEU A 1 69 ? -17.458 32.115 -1.520 1.00 93.62 69 LEU A O 1
ATOM 517 N N . ALA A 1 70 ? -15.657 33.181 -2.316 1.00 92.88 70 ALA A N 1
ATOM 518 C CA . ALA A 1 70 ? -16.292 34.493 -2.396 1.00 92.88 70 ALA A CA 1
ATOM 519 C C . ALA A 1 70 ? -17.448 34.500 -3.405 1.00 92.88 70 ALA A C 1
ATOM 521 O O . ALA A 1 70 ? -18.518 35.031 -3.109 1.00 92.88 70 ALA A O 1
ATOM 522 N N . GLY A 1 71 ? -17.274 33.863 -4.566 1.00 95.31 71 GLY A N 1
ATOM 523 C CA . GLY A 1 71 ? -18.335 33.672 -5.552 1.00 95.31 71 GLY A CA 1
ATOM 524 C C . GLY A 1 71 ? -19.517 32.885 -4.985 1.00 95.31 71 GLY A C 1
ATOM 525 O O . GLY A 1 71 ? -20.661 33.298 -5.156 1.00 95.31 71 GLY A O 1
ATOM 526 N N . PHE A 1 72 ? -19.250 31.810 -4.240 1.00 91.56 72 PHE A N 1
ATOM 527 C CA . PHE A 1 72 ? -20.273 30.989 -3.594 1.00 91.56 72 PHE A CA 1
ATOM 528 C C . PHE A 1 72 ? -21.027 31.745 -2.491 1.00 91.56 72 PHE A C 1
ATOM 530 O O . PHE A 1 72 ? -22.255 31.722 -2.465 1.00 91.56 72 PHE A O 1
ATOM 537 N N . VAL A 1 73 ? -20.320 32.484 -1.630 1.00 92.94 73 VAL A N 1
ATOM 538 C CA . VAL A 1 73 ? -20.932 33.348 -0.601 1.00 92.94 73 VAL A CA 1
ATOM 539 C C . VAL A 1 73 ? -21.783 34.446 -1.245 1.00 92.94 73 VAL A C 1
ATOM 541 O O . VAL A 1 73 ? -22.894 34.717 -0.793 1.00 92.94 73 VAL A O 1
ATOM 544 N N . THR A 1 74 ? -21.308 35.027 -2.349 1.00 92.31 74 THR A N 1
ATOM 545 C CA . THR A 1 74 ? -22.056 36.040 -3.107 1.00 92.31 74 THR A CA 1
ATOM 546 C C . THR A 1 74 ? -23.310 35.442 -3.745 1.00 92.31 74 THR A C 1
ATOM 548 O O . THR A 1 74 ? -24.352 36.090 -3.761 1.00 92.31 74 THR A O 1
ATOM 551 N N . LEU A 1 75 ? -23.250 34.196 -4.224 1.00 86.81 75 LEU A N 1
ATOM 552 C CA . LEU A 1 75 ? -24.411 33.465 -4.739 1.00 86.81 75 LEU A CA 1
ATOM 553 C C . LEU A 1 75 ? -25.414 33.110 -3.638 1.00 86.81 75 LEU A C 1
ATOM 555 O O . LEU A 1 75 ? -26.610 33.229 -3.874 1.00 86.81 75 LEU A O 1
ATOM 559 N N . LEU A 1 76 ? -24.955 32.745 -2.440 1.00 83.38 76 LEU A N 1
ATOM 560 C CA . LEU A 1 76 ? -25.820 32.525 -1.274 1.00 83.38 76 LEU A CA 1
ATOM 561 C C . LEU A 1 76 ? -26.546 33.806 -0.855 1.00 83.38 76 LEU A C 1
ATOM 563 O O . LEU A 1 76 ? -27.740 33.775 -0.575 1.00 83.38 76 LEU A O 1
ATOM 567 N N . TRP A 1 77 ? -25.850 34.942 -0.864 1.00 83.94 77 TRP A N 1
ATOM 568 C CA . TRP A 1 77 ? -26.458 36.240 -0.559 1.00 83.94 77 TRP A CA 1
ATOM 569 C C . TRP A 1 77 ? -27.387 36.736 -1.666 1.00 83.94 77 TRP A C 1
ATOM 571 O O . TRP A 1 77 ? -28.413 37.347 -1.385 1.00 83.94 77 TRP A O 1
ATOM 581 N N . ARG A 1 78 ? -27.059 36.451 -2.928 1.00 79.38 78 ARG A N 1
ATOM 582 C CA . ARG A 1 78 ? -27.881 36.842 -4.079 1.00 79.38 78 ARG A CA 1
ATOM 583 C C . ARG A 1 78 ? -29.071 35.903 -4.310 1.00 79.38 78 ARG A C 1
ATOM 585 O O . ARG A 1 78 ? -30.048 36.319 -4.919 1.00 79.38 78 ARG A O 1
ATOM 592 N N . GLY A 1 79 ? -28.982 34.662 -3.838 1.00 59.84 79 GLY A N 1
ATOM 593 C CA . GLY A 1 79 ? -30.007 33.623 -3.936 1.00 59.84 79 GLY A CA 1
ATOM 594 C C . GLY A 1 79 ? -30.960 33.552 -2.742 1.00 59.84 79 GLY A C 1
ATOM 595 O O . GLY A 1 79 ? -31.899 32.768 -2.789 1.00 59.84 79 GLY A O 1
ATOM 596 N N . GLY A 1 80 ? -30.777 34.383 -1.709 1.00 55.06 80 GLY A N 1
ATOM 597 C CA . GLY A 1 80 ? -31.718 34.553 -0.590 1.00 55.06 80 GLY A CA 1
ATOM 598 C C . GLY A 1 80 ? -33.032 35.255 -0.965 1.00 55.06 80 GLY A C 1
ATOM 599 O O . GLY A 1 80 ? -33.635 35.915 -0.122 1.00 55.06 80 GLY A O 1
ATOM 600 N N . GLY A 1 81 ? -33.455 35.150 -2.227 1.00 54.53 81 GLY A N 1
ATOM 601 C CA . GLY A 1 81 ? -34.779 35.552 -2.670 1.00 54.53 81 GLY A CA 1
ATOM 602 C C . GLY A 1 81 ? -35.806 34.553 -2.154 1.00 54.53 81 GLY A C 1
ATOM 603 O O . GLY A 1 81 ? -35.885 33.439 -2.657 1.00 54.53 81 GLY A O 1
ATOM 604 N N . GLU A 1 82 ? -36.539 34.986 -1.131 1.00 50.12 82 GLU A N 1
ATOM 605 C CA . GLU A 1 82 ? -37.905 34.579 -0.794 1.00 50.12 82 GLU A CA 1
ATOM 606 C C . GLU A 1 82 ? -38.149 33.064 -0.736 1.00 50.12 82 GLU A C 1
ATOM 608 O O . GLU A 1 82 ? -38.627 32.435 -1.676 1.00 50.12 82 GLU A O 1
ATOM 613 N N . LEU A 1 83 ? -37.901 32.481 0.442 1.00 55.25 83 LEU A N 1
ATOM 614 C CA . LEU A 1 83 ? -38.659 31.304 0.861 1.00 55.25 83 LEU A CA 1
ATOM 615 C C . LEU A 1 83 ? -40.140 31.716 0.913 1.00 55.25 83 LEU A C 1
ATOM 617 O O . LEU A 1 83 ? -40.453 32.606 1.711 1.00 55.25 83 LEU A O 1
ATOM 621 N N . PRO A 1 84 ? -41.038 31.103 0.118 1.00 57.84 84 PRO A N 1
ATOM 622 C CA . PRO A 1 84 ? -42.468 31.359 0.206 1.00 57.84 84 PRO A CA 1
ATOM 623 C C . PRO A 1 84 ? -42.909 31.137 1.651 1.00 57.84 84 PRO A C 1
ATOM 625 O O . PRO A 1 84 ? -42.824 30.028 2.181 1.00 57.84 84 PRO A O 1
ATOM 628 N N . HIS A 1 85 ? -43.295 32.220 2.319 1.00 46.72 85 HIS A N 1
ATOM 629 C CA . HIS A 1 85 ? -43.919 32.187 3.634 1.00 46.72 85 HIS A CA 1
ATOM 630 C C . HIS A 1 85 ? -45.378 31.754 3.474 1.00 46.72 85 HIS A C 1
ATOM 632 O O . HIS A 1 85 ? -46.291 32.523 3.763 1.00 46.72 85 HIS A O 1
ATOM 638 N N . ASP A 1 86 ? -45.596 30.521 3.022 1.00 49.66 86 ASP A N 1
ATOM 639 C CA . ASP A 1 86 ? -46.893 29.879 3.190 1.00 49.66 86 ASP A CA 1
ATOM 640 C C . ASP A 1 86 ? -46.983 29.386 4.641 1.00 49.66 86 ASP A C 1
ATOM 642 O O . ASP A 1 86 ? -46.497 28.324 5.025 1.00 49.66 86 ASP A O 1
ATOM 646 N N . GLU A 1 87 ? -47.524 30.280 5.466 1.00 53.28 87 GLU A N 1
ATOM 647 C CA . GLU A 1 87 ? -48.565 29.973 6.444 1.00 53.28 87 GLU A CA 1
ATOM 648 C C . GLU A 1 87 ? -48.293 28.784 7.386 1.00 53.28 87 GLU A C 1
ATOM 650 O O . GLU A 1 87 ? -48.976 27.764 7.371 1.00 53.28 87 GLU A O 1
ATOM 655 N N . ILE A 1 88 ? -47.351 28.955 8.317 1.00 55.25 88 ILE A N 1
ATOM 656 C CA . ILE A 1 88 ? -47.461 28.276 9.615 1.00 55.25 88 ILE A CA 1
ATOM 657 C C . ILE A 1 88 ? -48.019 29.293 10.606 1.00 55.25 88 ILE A C 1
ATOM 659 O O . ILE A 1 88 ? -47.288 30.064 11.231 1.00 55.25 88 ILE A O 1
ATOM 663 N N . ALA A 1 89 ? -49.346 29.295 10.718 1.00 56.22 89 ALA A N 1
ATOM 664 C CA . ALA A 1 89 ? -50.084 29.945 11.788 1.00 56.22 89 ALA A CA 1
ATOM 665 C C . ALA A 1 89 ? -49.701 29.297 13.131 1.00 56.22 89 ALA A C 1
ATOM 667 O O . ALA A 1 89 ? -50.317 28.334 13.581 1.00 56.22 89 ALA A O 1
ATOM 668 N N . VAL A 1 90 ? -48.642 29.807 13.763 1.00 59.62 90 VAL A N 1
ATOM 669 C CA . VAL A 1 90 ? -48.310 29.477 15.151 1.00 59.62 90 VAL A CA 1
ATOM 670 C C . VAL A 1 90 ? -49.121 30.397 16.053 1.00 59.62 90 VAL A C 1
ATOM 672 O O . VAL A 1 90 ? -48.841 31.588 16.204 1.00 59.62 90 VAL A O 1
ATOM 675 N N . GLU A 1 91 ? -50.160 29.805 16.622 1.00 43.84 91 GLU A N 1
ATOM 676 C CA . GLU A 1 91 ? -51.016 30.349 17.662 1.00 43.84 91 GLU A CA 1
ATOM 677 C C . GLU A 1 91 ? -50.170 30.841 18.849 1.00 43.84 91 GLU A C 1
ATOM 679 O O . GLU A 1 91 ? -49.330 30.128 19.400 1.00 43.84 91 GLU A O 1
ATOM 684 N N . ARG A 1 92 ? -50.355 32.114 19.200 1.00 53.44 92 ARG A N 1
ATOM 685 C CA . ARG A 1 92 ? -49.584 32.839 20.212 1.00 53.44 92 ARG A CA 1
ATOM 686 C C . ARG A 1 92 ? -50.248 32.648 21.581 1.00 53.44 92 ARG A C 1
ATOM 688 O O . ARG A 1 92 ? -51.319 33.220 21.786 1.00 53.44 92 ARG A O 1
ATOM 695 N N . PRO A 1 93 ? -49.653 31.917 22.540 1.00 62.66 93 PRO A N 1
ATOM 696 C CA . PRO A 1 93 ? -50.185 31.899 23.894 1.00 62.66 93 PRO A CA 1
ATOM 697 C C . PRO A 1 93 ? -49.972 33.263 24.584 1.00 62.66 93 PRO A C 1
ATOM 699 O O . PRO A 1 93 ? -48.983 33.955 24.307 1.00 62.66 93 PRO A O 1
ATOM 702 N N . PRO A 1 94 ? -50.901 33.678 25.464 1.00 63.19 94 PRO A N 1
ATOM 703 C CA . PRO A 1 94 ? -50.882 34.987 26.102 1.00 63.19 94 PRO A CA 1
ATOM 704 C C . PRO A 1 94 ? -49.780 35.103 27.162 1.00 63.19 94 PRO A C 1
ATOM 706 O O . PRO A 1 94 ? -49.527 34.197 27.951 1.00 63.19 94 PRO A O 1
ATOM 709 N N . VAL A 1 95 ? -49.151 36.275 27.167 1.00 65.44 95 VAL A N 1
ATOM 710 C CA . VAL A 1 95 ? -48.085 36.705 28.074 1.00 65.44 95 VAL A CA 1
ATOM 711 C C . VAL A 1 95 ? -48.675 37.068 29.442 1.00 65.44 95 VAL A C 1
ATOM 713 O O . VAL A 1 95 ? -49.540 37.946 29.490 1.00 65.44 95 VAL A O 1
ATOM 716 N N . PRO A 1 96 ? -48.196 36.499 30.563 1.00 55.84 96 PRO A N 1
ATOM 717 C CA . PRO A 1 96 ? -48.361 37.109 31.870 1.00 55.84 96 PRO A CA 1
ATOM 718 C C . PRO A 1 96 ? -47.179 38.024 32.220 1.00 55.84 96 PRO A C 1
ATOM 720 O O . PRO A 1 96 ? -46.040 37.844 31.791 1.00 55.84 96 PRO A O 1
ATOM 723 N N . ALA A 1 97 ? -47.528 39.052 32.983 1.00 54.78 97 ALA A N 1
ATOM 724 C CA . ALA A 1 97 ? -46.783 40.263 33.260 1.00 54.78 97 ALA A CA 1
ATOM 725 C C . ALA A 1 97 ? -45.506 40.098 34.110 1.00 54.78 97 ALA A C 1
ATOM 727 O O . ALA A 1 97 ? -45.410 39.246 34.986 1.00 54.78 97 ALA A O 1
ATOM 728 N N . ALA A 1 98 ? -44.579 41.017 33.824 1.00 62.50 98 ALA A N 1
ATOM 729 C CA . ALA A 1 98 ? -43.500 41.598 34.627 1.00 62.50 98 ALA A CA 1
ATOM 730 C C . ALA A 1 98 ? -43.229 41.068 36.056 1.00 62.50 98 ALA A C 1
ATOM 732 O O . ALA A 1 98 ? -44.076 41.151 36.943 1.00 62.50 98 ALA A O 1
ATOM 733 N N . ALA A 1 99 ? -41.959 40.719 36.300 1.00 49.19 99 ALA A N 1
ATOM 734 C CA . ALA A 1 99 ? -41.319 40.627 37.617 1.00 49.19 99 ALA A CA 1
ATOM 735 C C . ALA A 1 99 ? -39.794 40.944 37.503 1.00 49.19 99 ALA A C 1
ATOM 737 O O . ALA A 1 99 ? -39.256 40.859 36.398 1.00 49.19 99 ALA A O 1
ATOM 738 N N . PRO A 1 100 ? -39.118 41.374 38.595 1.00 59.78 100 PRO A N 1
ATOM 739 C CA . PRO A 1 100 ? -38.010 42.352 38.615 1.00 59.78 100 PRO A CA 1
ATOM 740 C C . PRO A 1 100 ? -36.589 41.805 38.339 1.00 59.78 100 PRO A C 1
ATOM 742 O O . PRO A 1 100 ? -36.394 40.591 38.300 1.00 59.78 100 PRO A O 1
ATOM 745 N N . PRO A 1 101 ? -35.572 42.691 38.178 1.00 65.00 101 PRO A N 1
ATOM 746 C CA . PRO A 1 101 ? -34.192 42.296 37.892 1.00 65.00 101 PRO A CA 1
ATOM 747 C C . PRO A 1 101 ? -33.513 41.658 39.114 1.00 65.00 101 PRO A C 1
ATOM 749 O O . PRO A 1 101 ? -33.568 42.195 40.220 1.00 65.00 101 PRO A O 1
ATOM 752 N N . ALA A 1 102 ? -32.838 40.529 38.893 1.00 50.34 102 ALA A N 1
ATOM 753 C CA . ALA A 1 102 ? -32.074 39.795 39.901 1.00 50.34 102 ALA A CA 1
ATOM 754 C C . ALA A 1 102 ? -30.623 39.534 39.421 1.00 50.34 102 ALA A C 1
ATOM 756 O O . ALA A 1 102 ? -30.351 39.630 38.222 1.00 50.34 102 ALA A O 1
ATOM 757 N N . PRO A 1 103 ? -29.686 39.290 40.359 1.00 60.72 103 PRO A N 1
ATOM 758 C CA . PRO A 1 103 ? -28.322 39.824 40.333 1.00 60.72 103 PRO A CA 1
ATOM 759 C C . PRO A 1 103 ? -27.275 38.968 39.603 1.00 60.72 103 PRO A C 1
ATOM 761 O O . PRO A 1 103 ? -27.450 37.778 39.358 1.00 60.72 103 PRO A O 1
ATOM 764 N N . SER A 1 104 ? -26.154 39.633 39.310 1.00 52.38 104 SER A N 1
ATOM 765 C CA . SER A 1 104 ? -24.908 39.144 38.714 1.00 52.38 104 SER A CA 1
ATOM 766 C C . SER A 1 104 ? -24.450 37.769 39.233 1.00 52.38 104 SER A C 1
ATOM 768 O O . SER A 1 104 ? -24.394 37.579 40.450 1.00 52.38 104 SER A O 1
ATOM 770 N N . PRO A 1 105 ? -24.038 36.832 38.356 1.00 59.41 105 PRO A N 1
ATOM 771 C CA . PRO A 1 105 ? -23.471 35.566 38.798 1.00 59.41 105 PRO A CA 1
ATOM 772 C C . PRO A 1 105 ? -22.031 35.757 39.290 1.00 59.41 105 PRO A C 1
ATOM 774 O O . PRO A 1 105 ? -21.125 36.102 38.530 1.00 59.41 105 PRO A O 1
ATOM 777 N N . SER A 1 106 ? -21.845 35.513 40.586 1.00 52.25 106 SER A N 1
ATOM 778 C CA . SER A 1 106 ? -20.553 35.330 41.239 1.00 52.25 106 SER A CA 1
ATOM 779 C C . SER A 1 106 ? -19.796 34.128 40.671 1.00 52.25 106 SER A C 1
ATOM 781 O O . SER A 1 106 ? -20.384 33.108 40.310 1.00 52.25 106 SER A O 1
ATOM 783 N N . SER A 1 107 ? -18.473 34.280 40.648 1.00 53.19 107 SER A N 1
ATOM 784 C CA . SER A 1 107 ? -17.441 33.294 40.341 1.00 53.19 107 SER A CA 1
ATOM 785 C C . SER A 1 107 ? -17.760 31.891 40.858 1.00 53.19 107 SER A C 1
ATOM 787 O O . SER A 1 107 ? -17.880 31.676 42.062 1.00 53.19 107 SER A O 1
ATOM 789 N N . VAL A 1 108 ? -17.835 30.925 39.943 1.00 53.00 108 VAL A N 1
ATOM 790 C CA . VAL A 1 108 ? -17.855 29.505 40.294 1.00 53.00 108 VAL A CA 1
ATOM 791 C C . VAL A 1 108 ? -16.410 29.050 40.457 1.00 53.00 108 VAL A C 1
ATOM 793 O O . VAL A 1 108 ? -15.632 29.016 39.504 1.00 53.00 108 VAL A O 1
ATOM 796 N N . GLU A 1 109 ? -16.063 28.759 41.704 1.00 51.41 109 GLU A N 1
ATOM 797 C CA . GLU A 1 109 ? -14.798 28.190 42.143 1.00 51.41 109 GLU A CA 1
ATOM 798 C C . GLU A 1 109 ? -14.594 26.817 41.484 1.00 51.41 109 GLU A C 1
ATOM 800 O O . GLU A 1 109 ? -15.408 25.901 41.608 1.00 51.41 109 GLU A O 1
ATOM 805 N N . GLN A 1 110 ? -13.519 26.709 40.708 1.00 49.69 110 GLN A N 1
ATOM 806 C CA . GLN A 1 110 ? -13.168 25.547 39.906 1.00 49.69 110 GLN A CA 1
ATOM 807 C C . GLN A 1 110 ? -12.652 24.428 40.819 1.00 49.69 110 GLN A C 1
ATOM 809 O O . GLN A 1 110 ? -11.484 24.388 41.199 1.00 49.69 110 GLN A O 1
ATOM 814 N N . GLN A 1 111 ? -13.556 23.525 41.192 1.00 51.09 111 GLN A N 1
ATOM 815 C CA . GLN A 1 111 ? -13.278 22.368 42.035 1.00 51.09 111 GLN A CA 1
ATOM 816 C C . GLN A 1 111 ? -12.385 21.366 41.281 1.00 51.09 111 GLN A C 1
ATOM 818 O O . GLN A 1 111 ? -12.778 20.789 40.265 1.00 51.09 111 GLN A O 1
ATOM 823 N N . ALA A 1 112 ? -11.157 21.186 41.769 1.00 51.75 112 ALA A N 1
ATOM 824 C CA . ALA A 1 112 ? -10.184 20.247 41.225 1.00 51.75 112 ALA A CA 1
ATOM 825 C C . ALA A 1 112 ? -10.663 18.789 41.413 1.00 51.75 112 ALA A C 1
ATOM 827 O O . ALA A 1 112 ? -10.973 18.397 42.541 1.00 51.75 112 ALA A O 1
ATOM 828 N N . PRO A 1 113 ? -10.717 17.963 40.351 1.00 60.69 113 PRO A N 1
ATOM 829 C CA . PRO A 1 113 ? -11.108 16.565 40.477 1.00 60.69 113 PRO A CA 1
ATOM 830 C C . PRO A 1 113 ? -10.013 15.757 41.186 1.00 60.69 113 PRO A C 1
ATOM 832 O O . PRO A 1 113 ? -8.843 15.780 40.802 1.00 60.69 113 PRO A O 1
ATOM 835 N N . ALA A 1 114 ? -10.415 15.038 42.236 1.00 57.66 114 ALA A N 1
ATOM 836 C CA . ALA A 1 114 ? -9.565 14.130 42.994 1.00 57.66 114 ALA A CA 1
ATOM 837 C C . ALA A 1 114 ? -9.045 12.985 42.108 1.00 57.66 114 ALA A C 1
ATOM 839 O O . ALA A 1 114 ? -9.791 12.386 41.331 1.00 57.66 114 ALA A O 1
ATOM 840 N N . ALA A 1 115 ? -7.751 12.689 42.241 1.00 61.22 115 ALA A N 1
ATOM 841 C CA . ALA A 1 115 ? -7.063 11.648 41.491 1.00 61.22 115 ALA A CA 1
ATOM 842 C C . ALA A 1 115 ? -7.636 10.247 41.812 1.00 61.22 115 ALA A C 1
ATOM 844 O O . ALA A 1 115 ? -7.752 9.900 42.991 1.00 61.22 115 ALA A O 1
ATOM 845 N N . PRO A 1 116 ? -7.978 9.426 40.801 1.00 67.31 116 PRO A N 1
ATOM 846 C CA . PRO A 1 116 ? -8.467 8.070 41.022 1.00 67.31 116 PRO A CA 1
ATOM 847 C C . PRO A 1 116 ? -7.357 7.149 41.553 1.00 67.31 116 PRO A C 1
ATOM 849 O O . PRO A 1 116 ? -6.213 7.189 41.098 1.00 67.31 116 PRO A O 1
ATOM 852 N N . ALA A 1 117 ? -7.720 6.318 42.532 1.00 69.62 117 ALA A N 1
ATOM 853 C CA . ALA A 1 117 ? -6.842 5.363 43.201 1.00 69.62 117 ALA A CA 1
ATOM 854 C C . ALA A 1 117 ? -6.299 4.280 42.237 1.00 69.62 117 ALA A C 1
ATOM 856 O O . ALA A 1 117 ? -7.011 3.867 41.317 1.00 69.62 117 ALA A O 1
ATOM 857 N N . PRO A 1 118 ? -5.058 3.794 42.440 1.00 67.88 118 PRO A N 1
ATOM 858 C CA . PRO A 1 118 ? -4.424 2.820 41.554 1.00 67.88 118 PRO A CA 1
ATOM 859 C C . PRO A 1 118 ? -5.127 1.454 41.595 1.00 67.88 118 PRO A C 1
ATOM 861 O O . PRO A 1 118 ? -5.430 0.920 42.662 1.00 67.88 118 PRO A O 1
ATOM 864 N N . ALA A 1 119 ? -5.365 0.889 40.409 1.00 71.19 119 ALA A N 1
ATOM 865 C CA . ALA A 1 119 ? -5.990 -0.416 40.224 1.00 71.19 119 ALA A CA 1
ATOM 866 C C . ALA A 1 119 ? -5.070 -1.571 40.689 1.00 71.19 119 ALA A C 1
ATOM 868 O O . ALA A 1 119 ? -3.853 -1.496 40.495 1.00 71.19 119 ALA A O 1
ATOM 869 N N . PRO A 1 120 ? -5.628 -2.647 41.281 1.00 72.00 120 PRO A N 1
ATOM 870 C CA . PRO A 1 120 ? -4.857 -3.784 41.778 1.00 72.00 120 PRO A CA 1
ATOM 871 C C . PRO A 1 120 ? -4.171 -4.564 40.646 1.00 72.00 120 PRO A C 1
ATOM 873 O O . PRO A 1 120 ? -4.733 -4.763 39.569 1.00 72.00 120 PRO A O 1
ATOM 876 N N . ALA A 1 121 ? -2.942 -5.010 40.916 1.00 70.69 121 ALA A N 1
ATOM 877 C CA . ALA A 1 121 ? -2.093 -5.729 39.974 1.00 70.69 121 ALA A CA 1
ATOM 878 C C . ALA A 1 121 ? -2.710 -7.084 39.554 1.00 70.69 121 ALA A C 1
ATOM 880 O O . ALA A 1 121 ? -3.159 -7.839 40.422 1.00 70.69 121 ALA A O 1
ATOM 881 N N . PRO A 1 122 ? -2.727 -7.420 38.249 1.00 71.69 122 PRO A N 1
ATOM 882 C CA . PRO A 1 122 ? -3.283 -8.678 37.765 1.00 71.69 122 PRO A CA 1
ATOM 883 C C . PRO A 1 122 ? -2.430 -9.883 38.189 1.00 71.69 122 PRO A C 1
ATOM 885 O O . PRO A 1 122 ? -1.201 -9.855 38.130 1.00 71.69 122 PRO A O 1
ATOM 888 N N . ALA A 1 123 ? -3.115 -10.948 38.611 1.00 76.25 123 ALA A N 1
ATOM 889 C CA . ALA A 1 123 ? -2.525 -12.208 39.051 1.00 76.25 123 ALA A CA 1
ATOM 890 C C . ALA A 1 123 ? -1.779 -12.937 37.908 1.00 76.25 123 ALA A C 1
ATOM 892 O O . ALA A 1 123 ? -2.202 -12.860 36.751 1.00 76.25 123 ALA A O 1
ATOM 893 N N . PRO A 1 124 ? -0.684 -13.661 38.212 1.00 73.50 124 PRO A N 1
ATOM 894 C CA . PRO A 1 124 ? 0.130 -14.345 37.209 1.00 73.50 124 PRO A CA 1
ATOM 895 C C . PRO A 1 124 ? -0.638 -15.477 36.512 1.00 73.50 124 PRO A C 1
ATOM 897 O O . PRO A 1 124 ? -1.300 -16.293 37.152 1.00 73.50 124 PRO A O 1
ATOM 900 N N . ALA A 1 125 ? -0.521 -15.523 35.182 1.00 73.31 125 ALA A N 1
ATOM 901 C CA . ALA A 1 125 ? -1.150 -16.529 34.334 1.00 73.31 125 ALA A CA 1
ATOM 902 C C . ALA A 1 125 ? -0.504 -17.924 34.515 1.00 73.31 125 ALA A C 1
ATOM 904 O O . ALA A 1 125 ? 0.718 -18.015 34.661 1.00 73.31 125 ALA A O 1
ATOM 905 N N . PRO A 1 126 ? -1.297 -19.014 34.487 1.00 73.75 126 PRO A N 1
ATOM 906 C CA . PRO A 1 126 ? -0.802 -20.379 34.652 1.00 73.75 126 PRO A CA 1
ATOM 907 C C . PRO A 1 126 ? 0.088 -20.825 33.482 1.00 73.75 126 PRO A C 1
ATOM 909 O O . PRO A 1 126 ? -0.160 -20.498 32.321 1.00 73.75 126 PRO A O 1
ATOM 912 N N . ALA A 1 127 ? 1.129 -21.595 33.810 1.00 73.81 127 ALA A N 1
ATOM 913 C CA . ALA A 1 127 ? 2.120 -22.097 32.865 1.00 73.81 127 ALA A CA 1
ATOM 914 C C . ALA A 1 127 ? 1.502 -23.068 31.831 1.00 73.81 127 ALA A C 1
ATOM 916 O O . ALA A 1 127 ? 0.717 -23.941 32.212 1.00 73.81 127 ALA A O 1
ATOM 917 N N . PRO A 1 128 ? 1.855 -22.954 30.535 1.00 72.56 128 PRO A N 1
ATOM 918 C CA . PRO A 1 128 ? 1.326 -23.821 29.488 1.00 72.56 128 PRO A CA 1
ATOM 919 C C . PRO A 1 128 ? 1.832 -25.264 29.627 1.00 72.56 128 PRO A C 1
ATOM 921 O O . PRO A 1 128 ? 3.013 -25.513 29.873 1.00 72.56 128 PRO A O 1
ATOM 924 N N . ALA A 1 129 ? 0.911 -26.213 29.446 1.00 76.94 129 ALA A N 1
ATOM 925 C CA . ALA A 1 129 ? 1.169 -27.648 29.494 1.00 76.94 129 ALA A CA 1
ATOM 926 C C . ALA A 1 129 ? 2.089 -28.114 28.340 1.00 76.94 129 ALA A C 1
ATOM 928 O O . ALA A 1 129 ? 2.024 -27.558 27.239 1.00 76.94 129 ALA A O 1
ATOM 929 N N . PRO A 1 130 ? 2.932 -29.140 28.563 1.00 75.19 130 PRO A N 1
ATOM 930 C CA . PRO A 1 130 ? 3.875 -29.640 27.566 1.00 75.19 130 PRO A CA 1
ATOM 931 C C . PRO A 1 130 ? 3.168 -30.257 26.349 1.00 75.19 130 PRO A C 1
ATOM 933 O O . PRO A 1 130 ? 2.196 -31.001 26.477 1.00 75.19 130 PRO A O 1
ATOM 936 N N . ALA A 1 131 ? 3.691 -29.945 25.161 1.00 71.94 131 ALA A N 1
ATOM 937 C CA . ALA A 1 131 ? 3.173 -30.410 23.880 1.00 71.94 131 ALA A CA 1
ATOM 938 C C . ALA A 1 131 ? 3.365 -31.933 23.688 1.00 71.94 131 ALA A C 1
ATOM 940 O O . ALA A 1 131 ? 4.417 -32.466 24.054 1.00 71.94 131 ALA A O 1
ATOM 941 N N . PRO A 1 132 ? 2.385 -32.640 23.091 1.00 74.25 132 PRO A N 1
ATOM 942 C CA . PRO A 1 132 ? 2.470 -34.075 22.833 1.00 74.25 132 PRO A CA 1
ATOM 943 C C . PRO A 1 132 ? 3.529 -34.417 21.774 1.00 74.25 132 PRO A C 1
ATOM 945 O O . PRO A 1 132 ? 3.697 -33.714 20.777 1.00 74.25 132 PRO A O 1
ATOM 948 N N . ALA A 1 133 ? 4.231 -35.528 22.005 1.00 74.50 133 ALA A N 1
ATOM 949 C CA . ALA A 1 133 ? 5.296 -36.034 21.146 1.00 74.50 133 ALA A CA 1
ATOM 950 C C . ALA A 1 133 ? 4.773 -36.462 19.754 1.00 74.50 133 ALA A C 1
ATOM 952 O O . ALA A 1 133 ? 3.701 -37.068 19.664 1.00 74.50 133 ALA A O 1
ATOM 953 N N . PRO A 1 134 ? 5.517 -36.183 18.666 1.00 68.62 134 PRO A N 1
ATOM 954 C CA . PRO A 1 134 ? 5.108 -36.529 17.308 1.00 68.62 134 PRO A CA 1
ATOM 955 C C . PRO A 1 134 ? 5.095 -38.047 17.080 1.00 68.62 134 PRO A C 1
ATOM 957 O O . PRO A 1 134 ? 6.043 -38.756 17.416 1.00 68.62 134 PRO A O 1
ATOM 960 N N . ALA A 1 135 ? 4.008 -38.531 16.476 1.00 70.06 135 ALA A N 1
ATOM 961 C CA . ALA A 1 135 ? 3.823 -39.931 16.115 1.00 70.06 135 ALA A CA 1
ATOM 962 C C . ALA A 1 135 ? 4.746 -40.357 14.947 1.00 70.06 135 ALA A C 1
ATOM 964 O O . ALA A 1 135 ? 4.993 -39.561 14.036 1.00 70.06 135 ALA A O 1
ATOM 965 N N . PRO A 1 136 ? 5.240 -41.610 14.939 1.00 69.06 136 PRO A N 1
ATOM 966 C CA . PRO A 1 136 ? 6.087 -42.140 13.873 1.00 69.06 136 PRO A CA 1
ATOM 967 C C . PRO A 1 136 ? 5.335 -42.237 12.536 1.00 69.06 136 PRO A C 1
ATOM 969 O O . PRO A 1 136 ? 4.218 -42.748 12.461 1.00 69.06 136 PRO A O 1
ATOM 972 N N . GLY A 1 137 ? 5.965 -41.725 11.476 1.00 68.25 137 GLY A N 1
ATOM 973 C CA . GLY A 1 137 ? 5.393 -41.661 10.131 1.00 68.25 137 GLY A CA 1
ATOM 974 C C . GLY A 1 137 ? 5.253 -43.032 9.447 1.00 68.25 137 GLY A C 1
ATOM 975 O O . GLY A 1 137 ? 6.048 -43.938 9.707 1.00 68.25 137 GLY A O 1
ATOM 976 N N . PRO A 1 138 ? 4.267 -43.196 8.545 1.00 64.06 138 PRO A N 1
ATOM 977 C CA . PRO A 1 138 ? 4.013 -44.455 7.853 1.00 64.06 138 PRO A CA 1
ATOM 978 C C . PRO A 1 138 ? 5.109 -44.800 6.833 1.00 64.06 138 PRO A C 1
ATOM 980 O O . PRO A 1 138 ? 5.539 -43.970 6.027 1.00 64.06 138 PRO A O 1
ATOM 983 N N . ALA A 1 139 ? 5.528 -46.067 6.861 1.00 61.88 139 ALA A N 1
ATOM 984 C CA . ALA A 1 139 ? 6.467 -46.668 5.923 1.00 61.88 139 ALA A CA 1
ATOM 985 C C . ALA A 1 139 ? 5.907 -46.647 4.489 1.00 61.88 139 ALA A C 1
ATOM 987 O O . ALA A 1 139 ? 4.777 -47.064 4.234 1.00 61.88 139 ALA A O 1
ATOM 988 N N . ARG A 1 140 ? 6.713 -46.155 3.543 1.00 48.97 140 ARG A N 1
ATOM 989 C CA . ARG A 1 140 ? 6.372 -46.101 2.116 1.00 48.97 140 ARG A CA 1
ATOM 990 C C . ARG A 1 140 ? 6.367 -47.509 1.515 1.00 48.97 140 ARG A C 1
ATOM 992 O O . ARG A 1 140 ? 7.393 -48.181 1.517 1.00 48.97 140 ARG A O 1
ATOM 999 N N . ALA A 1 141 ? 5.229 -47.912 0.957 1.00 54.81 141 ALA A N 1
ATOM 1000 C CA . ALA A 1 141 ? 5.110 -49.086 0.097 1.00 54.81 141 ALA A CA 1
ATOM 1001 C C . ALA A 1 141 ? 5.637 -48.789 -1.330 1.00 54.81 141 ALA A C 1
ATOM 1003 O O . ALA A 1 141 ? 5.549 -47.642 -1.782 1.00 54.81 141 ALA A O 1
ATOM 1004 N N . PRO A 1 142 ? 6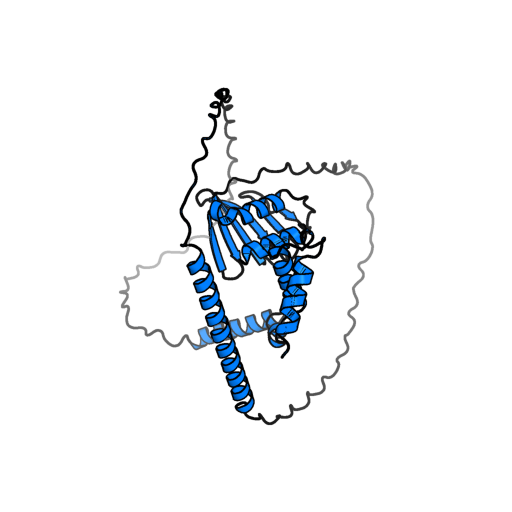.181 -49.789 -2.049 1.00 58.84 142 PRO A N 1
ATOM 1005 C CA . PRO A 1 142 ? 6.734 -49.616 -3.392 1.00 58.84 142 PRO A CA 1
ATOM 1006 C C . PRO A 1 142 ? 5.642 -49.412 -4.455 1.00 58.84 142 PRO A C 1
ATOM 1008 O O . PRO A 1 142 ? 4.629 -50.108 -4.483 1.00 58.84 142 PRO A O 1
ATOM 1011 N N . ALA A 1 143 ? 5.877 -48.445 -5.344 1.00 49.53 143 ALA A N 1
ATOM 1012 C CA . ALA A 1 143 ? 4.982 -48.067 -6.431 1.00 49.53 143 ALA A CA 1
ATOM 1013 C C . ALA A 1 143 ? 5.019 -49.087 -7.581 1.00 49.53 143 ALA A C 1
ATOM 1015 O O . ALA A 1 143 ? 6.062 -49.319 -8.192 1.00 49.53 143 ALA A O 1
ATOM 1016 N N . VAL A 1 144 ? 3.854 -49.650 -7.905 1.00 52.97 144 VAL A N 1
ATOM 1017 C CA . VAL A 1 144 ? 3.609 -50.417 -9.131 1.00 52.97 144 VAL A CA 1
ATOM 1018 C C . VAL A 1 144 ? 3.315 -49.432 -10.264 1.00 52.97 144 VAL A C 1
ATOM 1020 O O . VAL A 1 144 ? 2.385 -48.631 -10.183 1.00 52.97 144 VAL A O 1
ATOM 1023 N N . VAL A 1 145 ? 4.123 -49.485 -11.322 1.00 52.94 145 VAL A N 1
ATOM 1024 C CA . VAL A 1 145 ? 3.960 -48.698 -12.551 1.00 52.94 145 VAL A CA 1
ATOM 1025 C C . VAL A 1 145 ? 2.908 -49.368 -13.437 1.00 52.94 145 VAL A C 1
ATOM 1027 O O . VAL A 1 145 ? 3.100 -50.500 -13.875 1.00 52.94 145 VAL A O 1
ATOM 1030 N N . ALA A 1 146 ? 1.820 -48.656 -13.737 1.00 46.09 146 ALA A N 1
ATOM 1031 C CA . ALA A 1 146 ? 0.851 -49.026 -14.769 1.00 46.09 146 ALA A CA 1
ATOM 1032 C C . ALA A 1 146 ? 0.874 -47.992 -15.918 1.00 46.09 146 ALA A C 1
ATOM 1034 O O . ALA A 1 146 ? 0.975 -46.791 -15.649 1.00 46.09 146 ALA A O 1
ATOM 1035 N N . PRO A 1 147 ? 0.773 -48.412 -17.194 1.00 53.78 147 PRO A N 1
ATOM 1036 C CA . PRO A 1 147 ? 0.845 -47.508 -18.339 1.00 53.78 147 PRO A CA 1
ATOM 1037 C C . PRO A 1 147 ? -0.505 -46.820 -18.601 1.00 53.78 147 PRO A C 1
ATOM 1039 O O . PRO A 1 147 ? -1.501 -47.462 -18.929 1.00 53.78 147 PRO A O 1
ATOM 1042 N N . GLN A 1 148 ? -0.534 -45.489 -18.501 1.00 47.16 148 GLN A N 1
ATOM 1043 C CA . GLN A 1 148 ? -1.694 -44.670 -18.862 1.00 47.16 148 GLN A CA 1
ATOM 1044 C C . GLN A 1 148 ? -1.726 -44.389 -20.374 1.00 47.16 148 GLN A C 1
ATOM 1046 O O . GLN A 1 148 ? -0.988 -43.558 -20.899 1.00 47.16 148 GLN A O 1
ATOM 1051 N N . ARG A 1 149 ? -2.638 -45.073 -21.071 1.00 51.94 149 ARG A N 1
ATOM 1052 C CA . ARG A 1 1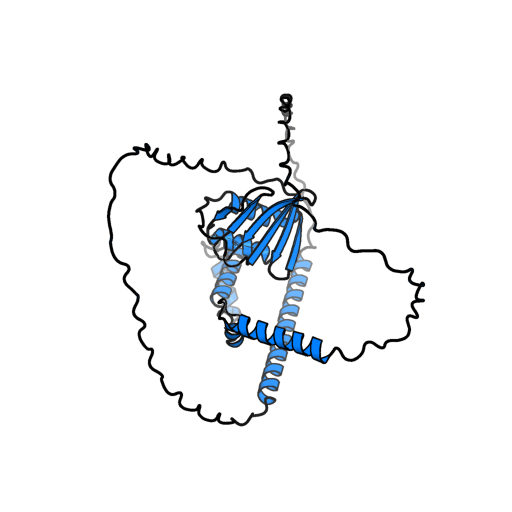49 ? -3.171 -44.688 -22.386 1.00 51.94 149 ARG A CA 1
ATOM 1053 C C . ARG A 1 149 ? -4.300 -43.681 -22.156 1.00 51.94 149 ARG A C 1
ATOM 1055 O O . ARG A 1 149 ? -5.380 -44.107 -21.764 1.00 51.94 149 ARG A O 1
ATOM 1062 N N . SER A 1 150 ? -4.070 -42.385 -22.386 1.00 54.22 150 SER A N 1
ATOM 1063 C CA . SER A 1 150 ? -5.112 -41.363 -22.643 1.00 54.22 150 SER A CA 1
ATOM 1064 C C . SER A 1 150 ? -4.485 -39.993 -22.941 1.00 54.22 150 SER A C 1
ATOM 1066 O O . SER A 1 150 ? -4.146 -39.266 -22.014 1.00 54.22 150 SER A O 1
ATOM 1068 N N . ALA A 1 151 ? -4.353 -39.611 -24.218 1.00 53.38 151 ALA A N 1
ATOM 1069 C CA . ALA A 1 151 ? -4.215 -38.202 -24.620 1.00 53.38 151 ALA A CA 1
ATOM 1070 C C . ALA A 1 151 ? -4.456 -37.998 -26.131 1.00 53.38 151 ALA A C 1
ATOM 1072 O O . ALA A 1 151 ? -3.541 -38.198 -26.926 1.00 53.38 151 ALA A O 1
ATOM 1073 N N . PRO A 1 152 ? -5.660 -37.547 -26.531 1.00 55.34 152 PRO A N 1
ATOM 1074 C CA . PRO A 1 152 ? -5.758 -36.661 -27.699 1.00 55.34 152 PRO A CA 1
ATOM 1075 C C . PRO A 1 152 ? -6.399 -35.287 -27.410 1.00 55.34 152 PRO A C 1
ATOM 1077 O O . PRO A 1 152 ? -6.461 -34.449 -28.300 1.00 55.34 152 PRO A O 1
ATOM 1080 N N . MET A 1 153 ? -6.832 -34.987 -26.180 1.00 56.56 153 MET A N 1
ATOM 1081 C CA . MET A 1 153 ? -7.665 -33.795 -25.922 1.00 56.56 153 MET A CA 1
ATOM 1082 C C . MET A 1 153 ? -6.908 -32.461 -25.742 1.00 56.56 153 MET A C 1
ATOM 1084 O O . MET A 1 153 ? -7.527 -31.405 -25.798 1.00 56.56 153 MET A O 1
ATOM 1088 N N . ARG A 1 154 ? -5.577 -32.470 -25.565 1.00 60.31 154 ARG A N 1
ATOM 1089 C CA . ARG A 1 154 ? -4.785 -31.236 -25.343 1.00 60.31 154 ARG A CA 1
ATOM 1090 C C . ARG A 1 154 ? -4.390 -30.481 -26.618 1.00 60.31 154 ARG A C 1
ATOM 1092 O O . ARG A 1 154 ? -3.980 -29.331 -26.523 1.00 60.31 154 ARG A O 1
ATOM 1099 N N . ALA A 1 155 ? -4.512 -31.091 -27.797 1.00 67.81 155 ALA A N 1
ATOM 1100 C CA . ALA A 1 155 ? -4.128 -30.438 -29.053 1.00 67.81 155 ALA A CA 1
ATOM 1101 C C . ALA A 1 155 ? -5.149 -29.379 -29.517 1.00 67.81 155 ALA A C 1
ATOM 1103 O O . ALA A 1 155 ? -4.770 -28.397 -30.143 1.00 67.81 155 ALA A O 1
ATOM 1104 N N . SER A 1 156 ? -6.430 -29.531 -29.169 1.00 69.50 156 SER A N 1
ATOM 1105 C CA . SER A 1 156 ? -7.490 -28.613 -29.615 1.00 69.50 156 SER A CA 1
ATOM 1106 C C . SER A 1 156 ? -7.596 -27.327 -28.785 1.00 69.50 156 SER A C 1
ATOM 1108 O O . SER A 1 156 ? -8.198 -26.352 -29.228 1.00 69.50 156 SER A O 1
ATOM 1110 N N . GLU A 1 157 ? -7.031 -27.299 -27.576 1.00 76.44 157 GLU A N 1
ATOM 1111 C CA . GLU A 1 157 ? -7.099 -26.129 -26.690 1.00 76.44 157 GLU A CA 1
ATOM 1112 C C . GLU A 1 157 ? -6.068 -25.059 -27.075 1.00 76.44 157 GLU A C 1
ATOM 1114 O O . GLU A 1 157 ? -6.365 -23.864 -27.072 1.00 76.44 157 GLU A O 1
ATOM 1119 N N . THR A 1 158 ? -4.881 -25.481 -27.513 1.00 77.12 158 THR A N 1
ATOM 1120 C CA . THR A 1 158 ? -3.828 -24.579 -27.996 1.00 77.12 158 THR A CA 1
ATOM 1121 C C . THR A 1 158 ? -4.180 -23.913 -29.326 1.00 77.12 158 THR A C 1
ATOM 1123 O O . THR A 1 158 ? -3.793 -22.766 -29.549 1.00 77.12 158 THR A O 1
ATOM 1126 N N . GLU A 1 159 ? -4.941 -24.581 -30.192 1.00 84.12 159 GLU A N 1
ATOM 1127 C CA . GLU A 1 159 ? -5.390 -24.013 -31.469 1.00 84.12 159 GLU A CA 1
ATOM 1128 C C . GLU A 1 159 ? -6.461 -22.929 -31.264 1.00 84.12 159 GLU A C 1
ATOM 1130 O O . GLU A 1 159 ? -6.334 -21.827 -31.799 1.00 84.12 159 GLU A O 1
ATOM 1135 N N . ARG A 1 160 ? -7.432 -23.166 -30.368 1.00 85.69 160 ARG A N 1
ATOM 1136 C CA . ARG A 1 160 ? -8.428 -22.146 -29.984 1.00 85.69 160 ARG A CA 1
ATOM 1137 C C . ARG A 1 160 ? -7.801 -20.930 -29.304 1.00 85.69 160 ARG A C 1
ATOM 1139 O O . ARG A 1 160 ? -8.267 -19.812 -29.512 1.00 85.69 160 ARG A O 1
ATOM 1146 N N . ALA A 1 161 ? -6.749 -21.127 -28.506 1.00 82.75 161 ALA A N 1
ATOM 1147 C CA . ALA A 1 161 ? -6.038 -20.023 -27.865 1.00 82.75 161 ALA A CA 1
ATOM 1148 C C . ALA A 1 161 ? -5.350 -19.105 -28.893 1.00 82.75 161 ALA A C 1
ATOM 1150 O O . ALA A 1 161 ? -5.459 -17.885 -28.786 1.00 82.75 161 ALA A O 1
ATOM 1151 N N . ARG A 1 162 ? -4.716 -19.679 -29.926 1.00 87.19 162 ARG A N 1
ATOM 1152 C CA . ARG A 1 162 ? -4.084 -18.905 -31.011 1.00 87.19 162 ARG A CA 1
ATOM 1153 C C . ARG A 1 162 ? -5.103 -18.160 -31.868 1.00 87.19 162 ARG A C 1
ATOM 1155 O O . ARG A 1 162 ? -4.873 -17.011 -32.230 1.00 87.19 162 ARG A O 1
ATOM 1162 N N . GLU A 1 163 ? -6.246 -18.778 -32.152 1.00 91.88 163 GLU A N 1
ATOM 1163 C CA . GLU A 1 163 ? -7.309 -18.130 -32.927 1.00 91.88 163 GLU A CA 1
ATOM 1164 C C . GLU A 1 163 ? -7.955 -16.954 -32.165 1.00 91.88 163 GLU A C 1
ATOM 1166 O O . GLU A 1 163 ? -8.308 -15.928 -32.752 1.00 91.88 163 GLU A O 1
ATOM 1171 N N . ALA A 1 164 ? -8.075 -17.070 -30.838 1.00 86.62 164 ALA A N 1
ATOM 1172 C CA . ALA A 1 164 ? -8.563 -15.988 -29.988 1.00 86.62 164 ALA A CA 1
ATOM 1173 C C . ALA A 1 164 ? -7.572 -14.814 -29.889 1.00 86.62 164 ALA A C 1
ATOM 1175 O O . ALA A 1 164 ? -8.000 -13.668 -29.743 1.00 86.62 164 ALA A O 1
ATOM 1176 N N . GLU A 1 165 ? -6.268 -15.084 -29.965 1.00 87.31 165 GLU A N 1
ATOM 1177 C CA . GLU A 1 165 ? -5.226 -14.055 -29.963 1.00 87.31 165 GLU A CA 1
ATOM 1178 C C . GLU A 1 165 ? -5.212 -13.269 -31.282 1.00 87.31 165 GLU A C 1
ATOM 1180 O O . GLU A 1 165 ? -5.273 -12.041 -31.242 1.00 87.31 165 GLU A O 1
ATOM 1185 N N . GLY A 1 166 ? -5.298 -13.951 -32.432 1.00 92.94 166 GLY A N 1
ATOM 1186 C CA . GLY A 1 166 ? -5.386 -13.289 -33.743 1.00 92.94 166 GLY A CA 1
ATOM 1187 C C . GLY A 1 166 ? -6.577 -12.326 -33.849 1.00 92.94 166 GLY A C 1
ATOM 1188 O O . GLY A 1 166 ? -6.414 -11.163 -34.210 1.00 92.94 166 GLY A O 1
ATOM 1189 N N . ARG A 1 167 ? -7.764 -12.746 -33.382 1.00 91.38 167 ARG A N 1
ATOM 1190 C CA . ARG A 1 167 ? -8.957 -11.872 -33.358 1.00 91.38 167 ARG A CA 1
ATOM 1191 C C . ARG A 1 167 ? -8.790 -10.618 -32.493 1.00 91.38 167 ARG A C 1
ATOM 1193 O O . ARG A 1 167 ? -9.451 -9.610 -32.746 1.00 91.38 167 ARG A O 1
ATOM 1200 N N . ARG A 1 168 ? -7.950 -10.658 -31.453 1.00 87.38 168 ARG A N 1
ATOM 1201 C CA . ARG A 1 168 ? -7.678 -9.483 -30.607 1.00 87.38 168 ARG A CA 1
ATOM 1202 C C . ARG A 1 168 ? -6.746 -8.497 -31.297 1.00 87.38 168 ARG A C 1
ATOM 1204 O O . ARG A 1 168 ? -6.944 -7.293 -31.135 1.00 87.38 168 ARG A O 1
ATOM 1211 N N . GLU A 1 169 ? -5.768 -8.990 -32.048 1.00 88.69 169 GLU A N 1
ATOM 1212 C CA . GLU A 1 169 ? -4.849 -8.146 -32.815 1.00 88.69 169 GLU A CA 1
ATOM 1213 C C . GLU A 1 169 ? -5.584 -7.409 -33.940 1.00 88.69 169 GLU A C 1
ATOM 1215 O O . GLU A 1 169 ? -5.445 -6.188 -34.054 1.00 88.69 169 GLU A O 1
ATOM 1220 N N . ASP A 1 170 ? -6.464 -8.102 -34.667 1.00 90.75 170 ASP A N 1
ATOM 1221 C CA . ASP A 1 170 ? -7.289 -7.490 -35.717 1.00 90.75 170 ASP A CA 1
ATOM 1222 C C . ASP A 1 170 ? -8.215 -6.398 -35.150 1.00 90.75 170 ASP A C 1
ATOM 1224 O O . ASP A 1 170 ? -8.255 -5.270 -35.650 1.00 90.75 170 ASP A O 1
ATOM 1228 N N . ALA A 1 171 ? -8.891 -6.676 -34.028 1.00 89.19 171 ALA A N 1
ATOM 1229 C CA . ALA A 1 171 ? -9.761 -5.699 -33.368 1.00 89.19 171 ALA A CA 1
ATOM 1230 C C . ALA A 1 171 ? -8.989 -4.489 -32.800 1.00 89.19 171 ALA A C 1
ATOM 1232 O O . ALA A 1 171 ? -9.524 -3.377 -32.714 1.00 89.19 171 ALA A O 1
ATOM 1233 N N . ALA A 1 172 ? -7.733 -4.680 -32.385 1.00 88.19 172 ALA A N 1
ATOM 1234 C CA . ALA A 1 172 ? -6.874 -3.594 -31.920 1.00 88.19 172 ALA A CA 1
ATOM 1235 C C . ALA A 1 172 ? -6.403 -2.709 -33.085 1.00 88.19 172 ALA A C 1
ATOM 1237 O O . ALA A 1 172 ? -6.402 -1.479 -32.955 1.00 88.19 172 ALA A O 1
ATOM 1238 N N . ALA A 1 173 ? -6.060 -3.312 -34.227 1.00 90.88 173 ALA A N 1
ATOM 1239 C CA . ALA A 1 173 ? -5.688 -2.591 -35.440 1.00 90.88 173 ALA A CA 1
ATOM 1240 C C . ALA A 1 173 ? -6.855 -1.744 -35.980 1.00 90.88 173 ALA A C 1
ATOM 1242 O O . ALA A 1 173 ? -6.663 -0.580 -36.352 1.00 90.88 173 ALA A O 1
ATOM 1243 N N . GLU A 1 174 ? -8.080 -2.270 -35.942 1.00 94.44 174 GLU A N 1
ATOM 1244 C CA . GLU A 1 174 ? -9.279 -1.535 -36.358 1.00 94.44 174 GLU A CA 1
ATOM 1245 C C . GLU A 1 174 ? -9.541 -0.307 -35.466 1.00 94.44 174 GLU A C 1
ATOM 1247 O O . GLU A 1 174 ? -9.727 0.809 -35.962 1.00 94.44 174 GLU A O 1
ATOM 1252 N N . LYS A 1 175 ? -9.444 -0.462 -34.137 1.00 91.44 175 LYS A N 1
ATOM 1253 C CA . LYS A 1 175 ? -9.593 0.659 -33.188 1.00 91.44 175 LYS A CA 1
ATOM 1254 C C . LYS A 1 175 ? -8.512 1.724 -33.357 1.00 91.44 175 LYS A C 1
ATOM 1256 O O . LYS A 1 175 ? -8.812 2.919 -33.286 1.00 91.44 175 LYS A O 1
ATOM 1261 N N . ALA A 1 176 ? -7.267 1.315 -33.603 1.00 90.81 176 ALA A N 1
ATOM 1262 C CA . ALA A 1 176 ? -6.174 2.249 -33.857 1.00 90.81 176 ALA A CA 1
ATOM 1263 C C . ALA A 1 176 ? -6.448 3.088 -35.117 1.00 90.81 176 ALA A C 1
ATOM 1265 O O . ALA A 1 176 ? -6.310 4.315 -35.089 1.00 90.81 176 ALA A O 1
ATOM 1266 N N . SER A 1 177 ? -6.932 2.445 -36.181 1.00 92.06 177 SER A N 1
ATOM 1267 C CA . SER A 1 177 ? -7.305 3.091 -37.444 1.00 92.06 177 SER A CA 1
ATOM 1268 C C . SER A 1 177 ? -8.443 4.103 -37.261 1.00 92.06 177 SER A C 1
ATOM 1270 O O . SER A 1 177 ? -8.331 5.249 -37.703 1.00 92.06 177 SER A O 1
ATOM 1272 N N . ALA A 1 178 ? -9.495 3.723 -36.529 1.00 93.19 178 ALA A N 1
ATOM 1273 C CA . ALA A 1 178 ? -10.629 4.598 -36.229 1.00 93.19 178 ALA A CA 1
ATOM 1274 C C . ALA A 1 178 ? -10.213 5.835 -35.412 1.00 93.19 178 ALA A C 1
ATOM 1276 O O . ALA A 1 178 ? -10.618 6.958 -35.724 1.00 93.19 178 ALA A O 1
ATOM 1277 N N . SER A 1 179 ? -9.348 5.657 -34.406 1.00 91.44 179 SER A N 1
ATOM 1278 C CA . SER A 1 179 ? -8.868 6.772 -33.577 1.00 91.44 179 SER A CA 1
ATOM 1279 C C . SER A 1 179 ? -8.028 7.780 -34.369 1.00 91.44 179 SER A C 1
ATOM 1281 O O . SER A 1 179 ? -8.158 8.990 -34.169 1.00 91.44 179 SER A O 1
ATOM 1283 N N . ARG A 1 180 ? -7.218 7.300 -35.323 1.00 94.94 180 ARG A N 1
ATOM 1284 C CA . ARG A 1 180 ? -6.421 8.156 -36.206 1.00 94.94 180 ARG A CA 1
ATOM 1285 C C . ARG A 1 180 ? -7.311 8.975 -37.138 1.00 94.94 180 ARG A C 1
ATOM 1287 O O . ARG A 1 180 ? -7.123 10.185 -37.227 1.00 94.94 180 ARG A O 1
ATOM 1294 N N . ALA A 1 181 ? -8.318 8.347 -37.746 1.00 93.31 181 ALA A N 1
ATOM 1295 C CA . ALA A 1 181 ? -9.281 9.044 -38.597 1.00 93.31 181 ALA A CA 1
ATOM 1296 C C . ALA A 1 181 ? -10.072 10.117 -37.821 1.00 93.31 181 ALA A C 1
ATOM 1298 O O . ALA A 1 181 ? -10.353 11.194 -38.346 1.00 93.31 181 ALA A O 1
ATOM 1299 N N . GLN A 1 182 ? -10.402 9.860 -36.551 1.00 92.31 182 GLN A N 1
ATOM 1300 C CA . GLN A 1 182 ? -11.077 10.843 -35.702 1.00 92.31 182 GLN A CA 1
ATOM 1301 C C . GLN A 1 182 ? -10.164 12.022 -35.328 1.00 92.31 182 GLN A C 1
ATOM 1303 O O . GLN A 1 182 ? -10.621 13.167 -35.306 1.00 92.31 182 GLN A O 1
ATOM 1308 N N . ALA A 1 183 ? -8.883 11.764 -35.052 1.00 90.25 183 ALA A N 1
ATOM 1309 C CA . ALA A 1 183 ? -7.905 12.815 -34.776 1.00 90.25 183 ALA A CA 1
ATOM 1310 C C . ALA A 1 183 ? -7.701 13.735 -35.990 1.00 90.25 183 ALA A C 1
ATOM 1312 O O . ALA A 1 183 ? -7.655 14.954 -35.830 1.00 90.25 183 ALA A O 1
ATOM 1313 N N . GLU A 1 184 ? -7.652 13.162 -37.192 1.00 92.94 184 GLU A N 1
ATOM 1314 C CA . GLU A 1 184 ? -7.505 13.904 -38.447 1.00 92.94 184 GLU A CA 1
ATOM 1315 C C . GLU A 1 184 ? -8.734 14.778 -38.735 1.00 92.94 184 GLU A C 1
ATOM 1317 O O . GLU A 1 184 ? -8.595 15.985 -38.931 1.00 92.94 184 GLU A O 1
ATOM 1322 N N . ARG A 1 185 ? -9.951 14.232 -38.581 1.00 93.75 185 ARG A N 1
ATOM 1323 C CA . ARG A 1 185 ? -11.194 15.025 -38.679 1.00 93.75 185 ARG A CA 1
ATOM 1324 C C . ARG A 1 185 ? -11.249 16.173 -37.672 1.00 93.75 185 ARG A C 1
ATOM 1326 O O . ARG A 1 185 ? -11.786 17.232 -37.979 1.00 93.75 185 ARG A O 1
ATOM 1333 N N . ARG A 1 186 ? -10.712 15.985 -36.462 1.00 89.00 186 ARG A N 1
ATOM 1334 C CA . ARG A 1 186 ? -10.683 17.038 -35.434 1.00 89.00 186 ARG A CA 1
ATOM 1335 C C . ARG A 1 186 ? -9.659 18.129 -35.748 1.00 89.00 186 ARG A C 1
ATOM 1337 O O . ARG A 1 186 ? -9.900 19.280 -35.396 1.00 89.00 186 ARG A O 1
ATOM 1344 N N . ALA A 1 187 ? -8.546 17.776 -36.387 1.00 85.12 187 ALA A N 1
ATOM 1345 C CA . ALA A 1 187 ? -7.561 18.744 -36.858 1.00 85.12 187 ALA A CA 1
ATOM 1346 C C . ALA A 1 187 ? -8.121 19.593 -38.009 1.00 85.12 187 ALA A C 1
ATOM 1348 O O . ALA A 1 187 ? -7.905 20.801 -38.030 1.00 85.12 187 ALA A O 1
ATOM 1349 N N . GLU A 1 188 ? -8.892 18.983 -38.911 1.00 87.44 188 GLU A N 1
ATOM 1350 C CA . GLU A 1 188 ? -9.508 19.680 -40.045 1.00 87.44 188 GLU A CA 1
ATOM 1351 C C . GLU A 1 18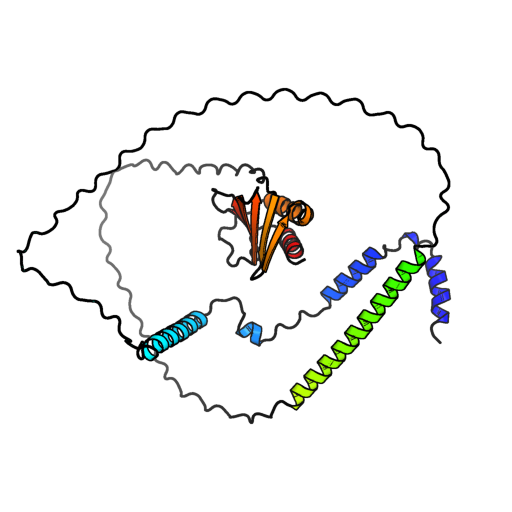8 ? -10.725 20.529 -39.635 1.00 87.44 188 GLU A C 1
ATOM 1353 O O . GLU A 1 188 ? -10.936 21.618 -40.161 1.00 87.44 188 GLU A O 1
ATOM 1358 N N . ALA A 1 189 ? -11.490 20.086 -38.632 1.00 83.50 189 ALA A N 1
ATOM 1359 C CA . ALA A 1 189 ? -12.641 20.823 -38.109 1.00 83.50 189 ALA A CA 1
ATOM 1360 C C . ALA A 1 189 ? -12.281 21.943 -37.117 1.00 83.50 189 ALA A C 1
ATOM 1362 O O . ALA A 1 189 ? -13.190 22.606 -36.617 1.00 83.50 189 ALA A O 1
ATOM 1363 N N . ALA A 1 190 ? -11.002 22.160 -36.788 1.00 79.19 190 ALA A N 1
ATOM 1364 C CA . ALA A 1 190 ? -10.601 23.267 -35.926 1.00 79.19 190 ALA A CA 1
ATOM 1365 C C . ALA A 1 190 ? -10.697 24.587 -36.719 1.00 79.19 190 ALA A C 1
ATOM 1367 O O . ALA A 1 190 ? -9.865 24.828 -37.598 1.00 79.19 190 ALA A O 1
ATOM 1368 N N . PRO A 1 191 ? -11.690 25.461 -36.449 1.00 70.44 191 PRO A N 1
ATOM 1369 C CA . PRO A 1 191 ? -11.796 26.725 -37.157 1.00 70.44 191 PRO A CA 1
ATOM 1370 C C . PRO A 1 191 ? -10.544 27.549 -36.865 1.00 70.44 191 PRO A C 1
ATOM 1372 O O . PRO A 1 191 ? -10.151 27.708 -35.708 1.00 70.44 191 PRO A O 1
ATOM 1375 N N . SER A 1 192 ? -9.919 28.065 -37.925 1.00 63.44 192 SER A N 1
ATOM 1376 C CA . SER A 1 192 ? -8.797 28.998 -37.845 1.00 63.44 192 SER A CA 1
ATOM 1377 C C . SER A 1 192 ? -9.240 30.250 -37.090 1.00 63.44 192 SER A C 1
ATOM 1379 O O . SER A 1 192 ? -9.742 31.213 -37.671 1.00 63.44 192 SER A O 1
ATOM 1381 N N . ALA A 1 193 ? -9.093 30.221 -35.768 1.00 58.56 193 ALA A N 1
ATOM 1382 C CA . ALA A 1 193 ? -9.272 31.374 -34.914 1.00 58.56 193 ALA A CA 1
ATOM 1383 C C . ALA A 1 193 ? -8.169 32.368 -35.282 1.00 58.56 193 ALA A C 1
ATOM 1385 O O . ALA A 1 193 ? -6.997 32.177 -34.957 1.00 58.56 193 ALA A O 1
ATOM 1386 N N . ARG A 1 194 ? -8.556 33.400 -36.040 1.00 53.97 194 ARG A N 1
ATOM 1387 C CA . ARG A 1 194 ? -7.723 34.562 -36.346 1.00 53.97 194 ARG A CA 1
ATOM 1388 C C . ARG A 1 194 ? -7.034 35.023 -35.066 1.00 53.97 194 ARG A C 1
ATOM 1390 O O . ARG A 1 194 ? -7.701 35.309 -34.075 1.00 53.97 194 ARG A O 1
ATOM 1397 N N . ALA A 1 195 ? -5.709 35.095 -35.124 1.00 52.81 195 ALA A N 1
ATOM 1398 C CA . ALA A 1 195 ? -4.871 35.650 -34.080 1.00 52.81 195 ALA A CA 1
ATOM 1399 C C . ALA A 1 195 ? -5.323 37.085 -33.774 1.00 52.81 195 ALA A C 1
ATOM 1401 O O . ALA A 1 195 ? -5.033 38.020 -34.521 1.00 52.81 195 ALA A O 1
ATOM 1402 N N . VAL A 1 196 ? -6.063 37.250 -32.680 1.00 61.78 196 VAL A N 1
ATOM 1403 C CA . VAL A 1 196 ? -6.255 38.551 -32.050 1.00 61.78 196 VAL A CA 1
ATOM 1404 C C . VAL A 1 196 ? -4.928 38.872 -31.379 1.00 61.78 196 VAL A C 1
ATOM 1406 O O . VAL A 1 196 ? -4.553 38.240 -30.394 1.00 61.78 196 VAL A O 1
ATOM 1409 N N . VAL A 1 197 ? -4.185 39.801 -31.977 1.00 70.75 197 VAL A N 1
ATOM 1410 C CA . VAL A 1 197 ? -2.957 40.364 -31.413 1.00 70.75 197 VAL A CA 1
ATOM 1411 C C . VAL A 1 197 ? -3.315 40.977 -30.053 1.00 70.75 197 VAL A C 1
ATOM 1413 O O . VAL A 1 197 ? -4.129 41.903 -30.019 1.00 70.75 197 VAL A O 1
ATOM 1416 N N . PRO A 1 198 ? -2.782 40.467 -28.929 1.00 70.56 198 PRO A N 1
ATOM 1417 C CA . PRO A 1 198 ? -3.049 41.066 -27.631 1.00 70.56 198 PRO A CA 1
ATOM 1418 C C . PRO A 1 198 ? -2.399 42.460 -27.561 1.00 70.56 198 PRO A C 1
ATOM 1420 O O . PRO A 1 198 ? -1.270 42.627 -28.033 1.00 70.56 198 PRO A O 1
ATOM 1423 N N . PRO A 1 199 ? -3.085 43.471 -26.997 1.00 73.50 199 PRO A N 1
ATOM 1424 C CA . PRO A 1 199 ? -2.519 44.805 -26.835 1.00 73.50 199 PRO A CA 1
ATOM 1425 C C . PRO A 1 199 ? -1.324 44.788 -25.862 1.00 73.50 199 PRO A C 1
ATOM 1427 O O . PRO A 1 199 ? -1.286 43.960 -24.946 1.00 73.50 199 PRO A O 1
ATOM 1430 N N . PRO A 1 200 ? -0.345 45.695 -26.040 1.00 71.00 200 PRO A N 1
ATOM 1431 C CA . PRO A 1 200 ? 0.831 45.764 -25.182 1.00 71.00 200 PRO A CA 1
ATOM 1432 C C . PRO A 1 200 ? 0.451 46.167 -23.744 1.00 71.00 200 PRO A C 1
ATOM 1434 O O . PRO A 1 200 ? -0.425 47.017 -23.557 1.00 71.00 200 PRO A O 1
ATOM 1437 N N . PRO A 1 201 ? 1.102 45.590 -22.718 1.00 70.44 201 PRO A N 1
ATOM 1438 C CA . PRO A 1 201 ? 0.862 45.969 -21.332 1.00 70.44 201 PRO A CA 1
ATOM 1439 C C . PRO A 1 201 ? 1.363 47.401 -21.051 1.00 70.44 201 PRO A C 1
ATOM 1441 O O . PRO A 1 201 ? 2.403 47.799 -21.585 1.00 70.44 201 PRO A O 1
ATOM 1444 N N . PRO A 1 202 ? 0.668 48.181 -20.200 1.00 63.59 202 PRO A N 1
ATOM 1445 C CA . PRO A 1 202 ? 1.136 49.497 -19.782 1.00 63.59 202 PRO A CA 1
ATOM 1446 C C . PRO A 1 202 ? 2.397 49.380 -18.914 1.00 63.59 202 PRO A C 1
ATOM 1448 O O . PRO A 1 202 ? 2.505 48.510 -18.049 1.00 63.59 202 PRO A O 1
ATOM 1451 N N . ALA A 1 203 ? 3.352 50.277 -19.157 1.00 56.16 203 ALA A N 1
ATOM 1452 C CA . ALA A 1 203 ? 4.616 50.368 -18.439 1.00 56.16 203 ALA A CA 1
ATOM 1453 C C . ALA A 1 203 ? 4.382 50.629 -16.941 1.00 56.16 203 ALA A C 1
ATOM 1455 O O . ALA A 1 203 ? 3.952 51.711 -16.543 1.00 56.16 203 ALA A O 1
ATOM 1456 N N . ALA A 1 204 ? 4.678 49.636 -16.103 1.00 53.31 204 ALA A N 1
ATOM 1457 C CA . ALA A 1 204 ? 4.681 49.799 -14.657 1.00 53.31 204 ALA A CA 1
ATOM 1458 C C . ALA A 1 204 ? 5.930 50.587 -14.231 1.00 53.31 204 ALA A C 1
ATOM 1460 O O . ALA A 1 204 ? 7.062 50.130 -14.401 1.00 53.31 204 ALA A O 1
ATOM 1461 N N . MET A 1 205 ? 5.702 51.779 -13.675 1.00 51.34 205 MET A N 1
ATOM 1462 C CA . MET A 1 205 ? 6.698 52.578 -12.963 1.00 51.34 205 MET A CA 1
ATOM 1463 C C . MET A 1 205 ? 7.335 51.741 -11.846 1.00 51.34 205 MET A C 1
ATOM 1465 O O . MET A 1 205 ? 6.649 51.258 -10.947 1.00 51.34 205 MET A O 1
ATOM 1469 N N . GLN A 1 206 ? 8.658 51.584 -11.902 1.00 48.94 206 GLN A N 1
ATOM 1470 C CA . GLN A 1 206 ? 9.455 51.040 -10.807 1.00 48.94 206 GLN A CA 1
ATOM 1471 C C . GLN A 1 206 ? 9.445 52.037 -9.643 1.00 48.94 206 GLN A C 1
ATOM 1473 O O . GLN A 1 206 ? 9.990 53.133 -9.756 1.00 48.94 206 GLN A O 1
ATOM 1478 N N . VAL A 1 207 ? 8.835 51.656 -8.521 1.00 54.12 207 VAL A N 1
ATOM 1479 C CA . VAL A 1 207 ? 8.978 52.364 -7.244 1.00 54.12 207 VAL A CA 1
ATOM 1480 C C . VAL A 1 207 ? 10.082 51.667 -6.453 1.00 54.12 207 VAL A C 1
ATOM 1482 O O . VAL A 1 207 ? 10.004 50.471 -6.176 1.00 54.12 207 VAL A O 1
ATOM 1485 N N . ALA A 1 208 ? 11.137 52.418 -6.144 1.00 55.34 208 ALA A N 1
ATOM 1486 C CA . ALA A 1 208 ? 12.295 51.966 -5.384 1.00 55.34 208 ALA A CA 1
ATOM 1487 C C . ALA A 1 208 ? 11.916 51.605 -3.930 1.00 55.34 208 ALA A C 1
ATOM 1489 O O . ALA A 1 208 ? 11.140 52.336 -3.310 1.00 55.34 208 ALA A O 1
ATOM 1490 N N . PRO A 1 209 ? 12.466 50.525 -3.345 1.00 61.03 209 PRO A N 1
ATOM 1491 C CA . PRO A 1 209 ? 12.232 50.204 -1.943 1.00 61.03 209 PRO A CA 1
ATOM 1492 C C . PRO A 1 209 ? 13.061 51.117 -1.026 1.00 61.03 209 PRO A C 1
ATOM 1494 O O . PRO A 1 209 ? 14.289 51.161 -1.104 1.00 61.03 209 PRO A O 1
ATOM 1497 N N . ALA A 1 210 ? 12.375 51.829 -0.131 1.00 52.97 210 ALA A N 1
ATOM 1498 C CA . ALA A 1 210 ? 12.985 52.567 0.967 1.00 52.97 210 ALA A CA 1
ATOM 1499 C C . ALA A 1 210 ? 13.491 51.594 2.047 1.00 52.97 210 ALA A C 1
ATOM 1501 O O . ALA A 1 210 ? 12.750 50.749 2.548 1.00 52.97 210 ALA A O 1
ATOM 1502 N N . PHE A 1 211 ? 14.770 51.728 2.395 1.00 51.06 211 PHE A N 1
ATOM 1503 C CA . PHE A 1 211 ? 15.428 51.037 3.501 1.00 51.06 211 PHE A CA 1
ATOM 1504 C C . PHE A 1 211 ? 14.830 51.496 4.840 1.00 51.06 211 PHE A C 1
ATOM 1506 O O . PHE A 1 211 ? 14.841 52.688 5.146 1.00 51.06 211 PHE A O 1
ATOM 1513 N N . VAL A 1 212 ? 14.351 50.557 5.657 1.00 61.47 212 VAL A N 1
ATOM 1514 C CA . VAL A 1 212 ? 13.949 50.820 7.047 1.00 61.47 212 VAL A CA 1
ATOM 1515 C C . VAL A 1 212 ? 15.115 50.425 7.966 1.00 61.47 212 VAL A C 1
ATOM 1517 O O . VAL A 1 212 ? 15.538 49.268 7.919 1.00 61.47 212 VAL A O 1
ATOM 1520 N N . PRO A 1 213 ? 15.673 51.338 8.783 1.00 62.41 213 PRO A N 1
ATOM 1521 C CA . PRO A 1 213 ? 16.733 51.003 9.730 1.00 62.41 213 PRO A CA 1
ATOM 1522 C C . PRO A 1 213 ? 16.180 50.256 10.955 1.00 62.41 213 PRO A C 1
ATOM 1524 O O . PRO A 1 213 ? 15.166 50.636 11.538 1.00 62.41 213 PRO A O 1
ATOM 1527 N N . VAL A 1 214 ? 16.881 49.195 11.355 1.00 68.25 214 VAL A N 1
ATOM 1528 C CA . VAL A 1 214 ? 16.630 48.420 12.580 1.00 68.25 214 VAL A CA 1
ATOM 1529 C C . VAL A 1 214 ? 17.163 49.203 13.792 1.00 68.25 214 VAL A C 1
ATOM 1531 O O . VAL A 1 214 ? 18.331 49.596 13.768 1.00 68.25 214 VAL A O 1
ATOM 1534 N N . PRO A 1 215 ? 16.377 49.427 14.864 1.00 62.16 215 PRO A N 1
ATOM 1535 C CA . PRO A 1 215 ? 16.882 50.069 16.074 1.00 62.16 215 PRO A CA 1
ATOM 1536 C C . PRO A 1 215 ? 17.776 49.114 16.884 1.00 62.16 215 PRO A C 1
ATOM 1538 O O . PRO A 1 215 ? 17.358 48.026 17.282 1.00 62.16 215 PRO A O 1
ATOM 1541 N N . GLN A 1 216 ? 19.013 49.546 17.142 1.00 55.91 216 GLN A N 1
ATOM 1542 C CA . GLN A 1 216 ? 19.925 48.940 18.115 1.00 55.91 216 GLN A CA 1
ATOM 1543 C C . GLN A 1 216 ? 19.406 49.187 19.538 1.00 55.91 216 GLN A C 1
ATOM 1545 O O . GLN A 1 216 ? 19.193 50.330 19.939 1.00 55.91 216 GLN A O 1
ATOM 1550 N N . ALA A 1 217 ? 19.228 48.114 20.307 1.00 57.06 217 ALA A N 1
ATOM 1551 C CA . ALA A 1 217 ? 18.945 48.186 21.736 1.00 57.06 217 ALA A CA 1
ATOM 1552 C C . ALA A 1 217 ? 20.249 48.401 22.538 1.00 57.06 217 ALA A C 1
ATOM 1554 O O . ALA A 1 217 ? 21.275 47.804 22.196 1.00 57.06 217 ALA A O 1
ATOM 1555 N N . PRO A 1 218 ? 20.232 49.229 23.600 1.00 59.88 218 PRO A N 1
ATOM 1556 C CA . PRO A 1 218 ? 21.420 49.546 24.380 1.00 59.88 218 PRO A CA 1
ATOM 1557 C C . PRO A 1 218 ? 21.830 48.412 25.326 1.00 59.88 218 PRO A C 1
ATOM 1559 O O . PRO A 1 218 ? 21.013 47.790 26.004 1.00 59.88 218 PRO A O 1
ATOM 1562 N N . ALA A 1 219 ? 23.143 48.208 25.393 1.00 50.88 219 ALA A N 1
ATOM 1563 C CA . ALA A 1 219 ? 23.827 47.409 26.392 1.00 50.88 219 ALA A CA 1
ATOM 1564 C C . ALA A 1 219 ? 23.688 48.040 27.786 1.00 50.88 219 ALA A C 1
ATOM 1566 O O . ALA A 1 219 ? 24.022 49.211 27.967 1.00 50.88 219 ALA A O 1
ATOM 1567 N N . ALA A 1 220 ? 23.282 47.252 28.784 1.00 47.69 220 ALA A N 1
ATOM 1568 C CA . ALA A 1 220 ? 23.525 47.582 30.183 1.00 47.69 220 ALA A CA 1
ATOM 1569 C C . ALA A 1 220 ? 23.566 46.337 31.085 1.00 47.69 220 ALA A C 1
ATOM 1571 O O . ALA A 1 220 ? 22.612 45.571 31.165 1.00 47.69 220 ALA A O 1
ATOM 1572 N N . ALA A 1 221 ? 24.690 46.251 31.801 1.00 43.41 221 ALA A N 1
ATOM 1573 C CA . ALA A 1 221 ? 24.857 45.821 33.189 1.00 43.41 221 ALA A CA 1
ATOM 1574 C C . ALA A 1 221 ? 24.590 44.355 33.591 1.00 43.41 221 ALA A C 1
ATOM 1576 O O . ALA A 1 221 ? 23.468 43.906 33.807 1.00 43.41 221 ALA A O 1
ATOM 1577 N N . SER A 1 222 ? 25.703 43.669 33.862 1.00 48.72 222 SER A N 1
ATOM 1578 C CA . SER A 1 222 ? 25.820 42.510 34.750 1.00 48.72 222 SER A CA 1
ATOM 1579 C C . SER A 1 222 ? 25.240 42.763 36.149 1.00 48.72 222 SER A C 1
ATOM 1581 O O . SER A 1 222 ? 25.439 43.842 36.708 1.00 48.72 222 SER A O 1
ATOM 1583 N N . PRO A 1 223 ? 24.700 41.716 36.791 1.00 58.62 223 PRO A N 1
ATOM 1584 C CA . PRO A 1 223 ? 24.876 41.527 38.231 1.00 58.62 223 PRO A CA 1
ATOM 1585 C C . PRO A 1 223 ? 25.606 40.208 38.574 1.00 58.62 223 PRO A C 1
ATOM 1587 O O . PRO A 1 223 ? 25.592 39.259 37.784 1.00 58.62 223 PRO A O 1
ATOM 1590 N N . PRO A 1 224 ? 26.275 40.131 39.742 1.00 60.19 224 PRO A N 1
ATOM 1591 C CA . PRO A 1 224 ? 27.128 39.007 40.097 1.00 60.19 224 PRO A CA 1
ATOM 1592 C C . PRO A 1 224 ? 26.400 37.898 40.875 1.00 60.19 224 PRO A C 1
ATOM 1594 O O . PRO A 1 224 ? 25.578 38.151 41.746 1.00 60.19 224 PRO A O 1
ATOM 1597 N N . ALA A 1 225 ? 26.891 36.680 40.635 1.00 47.16 225 ALA A N 1
ATOM 1598 C CA . ALA A 1 225 ? 27.119 35.612 41.607 1.00 47.16 225 ALA A CA 1
ATOM 1599 C C . ALA A 1 225 ? 25.939 34.788 42.175 1.00 47.16 225 ALA A C 1
ATOM 1601 O O . ALA A 1 225 ? 24.980 35.282 42.751 1.00 47.16 225 ALA A O 1
ATOM 1602 N N . ARG A 1 226 ? 26.210 33.470 42.170 1.00 48.19 226 ARG A N 1
ATOM 1603 C CA . ARG A 1 226 ? 25.715 32.409 43.068 1.00 48.19 226 ARG A CA 1
ATOM 1604 C C . ARG A 1 226 ? 24.273 31.949 42.869 1.00 48.19 226 ARG A C 1
ATOM 1606 O O . ARG A 1 226 ? 23.399 32.345 43.611 1.00 48.19 226 ARG A O 1
ATOM 1613 N N . PHE A 1 227 ? 24.110 30.933 42.022 1.00 45.47 227 PHE A N 1
ATOM 1614 C CA . PHE A 1 227 ? 23.648 29.613 42.469 1.00 45.47 227 PHE A CA 1
ATOM 1615 C C . PHE A 1 227 ? 24.295 28.554 41.575 1.00 45.47 227 PHE A C 1
ATOM 1617 O O . PHE A 1 227 ? 23.992 28.446 40.390 1.00 45.47 227 PHE A O 1
ATOM 1624 N N . ALA A 1 228 ? 25.208 27.773 42.149 1.00 46.88 228 ALA A N 1
ATOM 1625 C CA . ALA A 1 228 ? 25.696 26.541 41.553 1.00 46.88 228 ALA A CA 1
ATOM 1626 C C . ALA A 1 228 ? 24.548 25.517 41.545 1.00 46.88 228 ALA A C 1
ATOM 1628 O O . ALA A 1 228 ? 24.476 24.636 42.399 1.00 46.88 228 ALA A O 1
ATOM 1629 N N . ARG A 1 229 ? 23.616 25.640 40.593 1.00 43.66 229 ARG A N 1
ATOM 1630 C CA . ARG A 1 229 ? 22.823 24.486 40.172 1.00 43.66 229 ARG A CA 1
ATOM 1631 C C . ARG A 1 229 ? 23.775 23.610 39.381 1.00 43.66 229 ARG A C 1
ATOM 1633 O O . ARG A 1 229 ? 24.150 23.942 38.264 1.00 43.66 229 ARG A O 1
ATOM 1640 N N . ARG A 1 230 ? 24.206 22.528 40.026 1.00 44.44 230 ARG A N 1
ATOM 1641 C CA . ARG A 1 230 ? 24.781 21.345 39.396 1.00 44.44 230 ARG A CA 1
ATOM 1642 C C . ARG A 1 230 ? 23.889 20.997 38.201 1.00 44.44 230 ARG A C 1
ATOM 1644 O O . ARG A 1 230 ? 22.817 20.430 38.372 1.00 44.44 230 ARG A O 1
ATOM 1651 N N . SER A 1 231 ? 24.310 21.427 37.016 1.00 42.56 231 SER A N 1
ATOM 1652 C CA . SER A 1 231 ? 23.786 20.956 35.746 1.00 42.56 231 SER A CA 1
ATOM 1653 C C . SER A 1 231 ? 24.156 19.487 35.670 1.00 42.56 231 SER A C 1
ATOM 1655 O O . SER A 1 231 ? 25.262 19.131 35.266 1.00 42.56 231 SER A O 1
ATOM 1657 N N . GLU A 1 232 ? 23.264 18.632 36.157 1.00 41.81 232 GLU A N 1
ATOM 1658 C CA . GLU A 1 232 ? 23.252 17.239 35.756 1.00 41.81 232 GLU A CA 1
ATOM 1659 C C . GLU A 1 232 ? 23.068 17.270 34.243 1.00 41.81 232 GLU A C 1
ATOM 1661 O O . GLU A 1 232 ? 22.022 17.667 33.726 1.00 41.81 232 GLU A O 1
ATOM 1666 N N . ALA A 1 233 ? 24.166 16.998 33.536 1.00 37.84 233 ALA A N 1
ATOM 1667 C CA . ALA A 1 233 ? 24.148 16.777 32.107 1.00 37.84 233 ALA A CA 1
ATOM 1668 C C . ALA A 1 233 ? 22.978 15.831 31.821 1.00 37.84 233 ALA A C 1
ATOM 1670 O O . ALA A 1 233 ? 22.851 14.836 32.541 1.00 37.84 233 ALA A O 1
ATOM 1671 N N . PRO A 1 234 ? 22.112 16.116 30.833 1.00 53.62 234 PRO A N 1
ATOM 1672 C CA . PRO A 1 234 ? 21.128 15.140 30.420 1.00 53.62 234 PRO A CA 1
ATOM 1673 C C . PRO A 1 234 ? 21.924 13.913 29.995 1.00 53.62 234 PRO A C 1
ATOM 1675 O O . PRO A 1 234 ? 22.562 13.911 28.940 1.00 53.62 234 PRO A O 1
ATOM 1678 N N . THR A 1 235 ? 21.954 12.902 30.868 1.00 42.75 235 THR A N 1
ATOM 1679 C CA . THR A 1 235 ? 22.385 11.558 30.535 1.00 42.75 235 THR A CA 1
ATOM 1680 C C . THR A 1 235 ? 21.676 11.262 29.239 1.00 42.75 235 THR A C 1
ATOM 1682 O O . THR A 1 235 ? 20.446 11.235 29.189 1.00 42.75 235 THR A O 1
ATOM 1685 N N . THR A 1 236 ? 22.461 11.173 28.171 1.00 46.53 236 THR A N 1
ATOM 1686 C CA . THR A 1 236 ? 22.008 10.750 26.863 1.00 46.53 236 THR A CA 1
ATOM 1687 C C . THR A 1 236 ? 21.488 9.348 27.108 1.00 46.53 236 THR A C 1
ATOM 1689 O O . THR A 1 236 ? 22.266 8.402 27.200 1.00 46.53 236 THR A O 1
ATOM 1692 N N . ALA A 1 237 ? 20.190 9.254 27.405 1.00 44.88 237 ALA A N 1
ATOM 1693 C CA . ALA A 1 237 ? 19.506 8.010 27.651 1.00 44.88 237 ALA A CA 1
ATOM 1694 C C . ALA A 1 237 ? 19.742 7.215 26.383 1.00 44.88 237 ALA A C 1
ATOM 1696 O O . ALA A 1 237 ? 19.239 7.586 25.321 1.00 44.88 237 ALA A O 1
ATOM 1697 N N . ALA A 1 238 ? 20.632 6.228 26.493 1.00 45.00 238 ALA A N 1
ATOM 1698 C CA . ALA A 1 238 ? 20.961 5.306 25.433 1.00 45.00 238 ALA A CA 1
ATOM 1699 C C . ALA A 1 238 ? 19.625 4.849 24.864 1.00 45.00 238 ALA A C 1
ATOM 1701 O O . ALA A 1 238 ? 18.843 4.211 25.571 1.00 45.00 238 ALA A O 1
ATOM 1702 N N . ALA A 1 239 ? 19.321 5.323 23.653 1.00 48.97 239 ALA A N 1
ATOM 1703 C CA . ALA A 1 239 ? 18.062 5.072 22.991 1.00 48.97 239 ALA A CA 1
ATOM 1704 C C . ALA A 1 239 ? 17.908 3.558 22.957 1.00 48.97 239 ALA A C 1
ATOM 1706 O O . ALA A 1 239 ? 18.661 2.876 22.262 1.00 48.97 239 ALA A O 1
ATOM 1707 N N . ALA A 1 240 ? 17.017 3.038 23.802 1.00 42.50 240 ALA A N 1
ATOM 1708 C CA . ALA A 1 240 ? 16.735 1.622 23.858 1.00 42.50 240 ALA A CA 1
ATOM 1709 C C . ALA A 1 240 ? 16.370 1.215 22.434 1.00 42.50 240 ALA A C 1
ATOM 1711 O O . ALA A 1 240 ? 15.412 1.746 21.866 1.00 42.50 240 ALA A O 1
ATOM 1712 N N . SER A 1 241 ? 17.196 0.355 21.834 1.00 43.00 241 SER A N 1
ATOM 1713 C CA . SER A 1 241 ? 16.963 -0.156 20.492 1.00 43.00 241 SER A CA 1
ATOM 1714 C C . SER A 1 241 ? 15.514 -0.631 20.433 1.00 43.00 241 SER A C 1
ATOM 1716 O O . SER A 1 241 ? 15.138 -1.446 21.281 1.00 43.00 241 SER A O 1
ATOM 1718 N N . PRO A 1 242 ? 14.681 -0.102 19.517 1.00 51.66 242 PRO A N 1
ATOM 1719 C CA . PRO A 1 242 ? 13.276 -0.461 19.458 1.00 51.66 242 PRO A CA 1
ATOM 1720 C C . PRO A 1 242 ? 13.208 -1.973 19.280 1.00 51.66 242 PRO A C 1
ATOM 1722 O O . PRO A 1 242 ? 13.640 -2.508 18.257 1.00 51.66 242 PRO A O 1
ATOM 1725 N N . THR A 1 243 ? 12.750 -2.674 20.317 1.00 50.38 243 THR A N 1
ATOM 1726 C CA . THR A 1 243 ? 12.572 -4.118 20.276 1.00 50.38 243 THR A CA 1
ATOM 1727 C C . THR A 1 243 ? 11.657 -4.414 19.102 1.00 50.38 243 THR A C 1
ATOM 1729 O O . THR A 1 243 ? 10.584 -3.822 18.966 1.00 50.38 243 THR A O 1
ATOM 1732 N N . SER A 1 244 ? 12.150 -5.263 18.200 1.00 56.66 244 SER A N 1
ATOM 1733 C CA . SER A 1 244 ? 11.488 -5.636 16.956 1.00 56.66 244 SER A CA 1
ATOM 1734 C C . SER A 1 244 ? 10.107 -6.200 17.288 1.00 56.66 244 SER A C 1
ATOM 1736 O O . SER A 1 244 ? 9.973 -7.362 17.665 1.00 56.66 244 SER A O 1
ATOM 1738 N N . SER A 1 245 ? 9.086 -5.340 17.273 1.00 62.97 245 SER A N 1
ATOM 1739 C CA . SER A 1 245 ? 7.725 -5.739 17.604 1.00 62.97 245 SER A CA 1
ATOM 1740 C C . SER A 1 245 ? 7.267 -6.695 16.520 1.00 62.97 245 SER A C 1
ATOM 1742 O O . SER A 1 245 ? 7.209 -6.323 15.345 1.00 62.97 245 SER A O 1
ATOM 1744 N N . ALA A 1 246 ? 6.995 -7.938 16.923 1.00 72.88 246 ALA A N 1
ATOM 1745 C CA . ALA A 1 246 ? 6.401 -8.936 16.055 1.00 72.88 246 ALA A CA 1
ATOM 1746 C C . ALA A 1 246 ? 5.160 -8.328 15.393 1.00 72.88 246 ALA A C 1
ATOM 1748 O O . ALA A 1 246 ? 4.361 -7.650 16.042 1.00 72.88 246 ALA A O 1
ATOM 1749 N N . MET A 1 247 ? 5.049 -8.510 14.081 1.00 79.00 247 MET A N 1
ATOM 1750 C CA . MET A 1 247 ? 3.974 -7.911 13.311 1.00 79.00 247 MET A CA 1
ATOM 1751 C C . MET A 1 247 ? 2.628 -8.443 13.832 1.00 79.00 247 MET A C 1
ATOM 1753 O O . MET A 1 247 ? 2.507 -9.658 14.018 1.00 79.00 247 MET A O 1
ATOM 1757 N N . PRO A 1 248 ? 1.641 -7.572 14.112 1.00 82.19 248 PRO A N 1
ATOM 1758 C CA . PRO A 1 248 ? 0.349 -8.021 14.613 1.00 82.19 248 PRO A CA 1
ATOM 1759 C C . PRO A 1 248 ? -0.293 -8.979 13.608 1.00 82.19 248 PRO A C 1
ATOM 1761 O O . PRO A 1 248 ? -0.141 -8.804 12.396 1.00 82.19 248 PRO A O 1
ATOM 1764 N N . ALA A 1 249 ? -0.995 -10.000 14.100 1.00 92.19 249 ALA A N 1
ATOM 1765 C CA . ALA A 1 249 ? -1.785 -10.862 13.236 1.00 92.19 249 ALA A CA 1
ATOM 1766 C C . ALA A 1 249 ? -2.893 -10.022 12.583 1.00 92.19 249 ALA A C 1
ATOM 1768 O O . ALA A 1 249 ? -3.567 -9.240 13.241 1.00 92.19 249 ALA A O 1
ATOM 1769 N N . TRP A 1 250 ? -3.037 -10.139 11.268 1.00 96.56 250 TRP A N 1
ATOM 1770 C CA . TRP A 1 250 ? -4.104 -9.511 10.497 1.00 96.56 250 TRP A CA 1
ATOM 1771 C C . TRP A 1 250 ? -4.680 -10.547 9.536 1.00 96.56 250 TRP A C 1
ATOM 1773 O O . TRP A 1 250 ? -3.971 -11.472 9.112 1.00 96.56 250 TRP A O 1
ATOM 1783 N N . ASP A 1 251 ? -5.964 -10.407 9.218 1.00 97.25 251 ASP A N 1
ATOM 1784 C CA . ASP A 1 251 ? -6.713 -11.309 8.336 1.00 97.25 251 ASP A CA 1
ATOM 1785 C C . ASP A 1 251 ? -7.182 -10.620 7.049 1.00 97.25 251 ASP A C 1
ATOM 1787 O O . ASP A 1 251 ? -7.375 -11.282 6.029 1.00 97.25 251 ASP A O 1
ATOM 1791 N N . THR A 1 252 ? -7.302 -9.294 7.073 1.00 97.81 252 THR A N 1
ATOM 1792 C CA . THR A 1 252 ? -7.858 -8.491 5.988 1.00 97.81 252 THR A CA 1
ATOM 1793 C C . THR A 1 252 ? -7.015 -7.237 5.806 1.00 97.81 252 THR A C 1
ATOM 1795 O O . THR A 1 252 ? -6.574 -6.620 6.775 1.00 97.81 252 THR A O 1
ATOM 1798 N N . ILE A 1 253 ? -6.795 -6.830 4.560 1.00 97.81 253 ILE A N 1
ATOM 1799 C CA . ILE A 1 253 ? -6.111 -5.581 4.234 1.00 97.81 253 ILE A CA 1
ATOM 1800 C C . ILE A 1 253 ? -7.012 -4.700 3.379 1.00 97.81 253 ILE A C 1
ATOM 1802 O O . ILE A 1 253 ? -7.562 -5.137 2.368 1.00 97.81 253 ILE A O 1
ATOM 1806 N N . ARG A 1 254 ? -7.167 -3.444 3.794 1.00 98.00 254 ARG A N 1
ATOM 1807 C CA . ARG A 1 254 ? -7.838 -2.394 3.028 1.00 98.00 254 ARG A CA 1
ATOM 1808 C C . ARG A 1 254 ? -6.784 -1.485 2.413 1.00 98.00 254 ARG A C 1
ATOM 1810 O O . ARG A 1 254 ? -5.943 -0.935 3.116 1.00 98.00 254 ARG A O 1
ATOM 1817 N N . ILE A 1 255 ? -6.834 -1.347 1.101 1.00 97.75 255 ILE A N 1
ATOM 1818 C CA . ILE A 1 255 ? -5.875 -0.623 0.277 1.00 97.75 255 ILE A CA 1
ATOM 1819 C C . ILE A 1 255 ? -6.586 0.597 -0.292 1.00 97.75 255 ILE A C 1
ATOM 1821 O O . ILE A 1 255 ? -7.599 0.458 -0.975 1.00 97.75 255 ILE A O 1
ATOM 1825 N N . GLU A 1 256 ? -6.051 1.781 -0.029 1.00 97.50 256 GLU A N 1
ATOM 1826 C CA . GLU A 1 256 ? -6.543 3.048 -0.560 1.00 97.50 256 GLU A CA 1
ATOM 1827 C C . GLU A 1 256 ? -5.452 3.693 -1.414 1.00 97.50 256 GLU A C 1
ATOM 1829 O O . GLU A 1 256 ? -4.369 4.024 -0.927 1.00 97.50 256 GLU A O 1
ATOM 1834 N N . ALA A 1 257 ? -5.725 3.849 -2.707 1.00 96.06 257 ALA A N 1
ATOM 1835 C CA . ALA A 1 257 ? -4.810 4.447 -3.672 1.00 96.06 257 ALA A CA 1
ATOM 1836 C C . ALA A 1 257 ? -5.573 5.480 -4.511 1.00 96.06 257 ALA A C 1
ATOM 1838 O O . ALA A 1 257 ? -6.311 5.146 -5.445 1.00 96.06 257 ALA A O 1
ATOM 1839 N N . GLY A 1 258 ? -5.430 6.757 -4.150 1.00 93.12 258 GLY A N 1
ATOM 1840 C CA . GLY A 1 258 ? -6.223 7.839 -4.733 1.00 93.12 258 GLY A CA 1
ATOM 1841 C C . GLY A 1 258 ? -7.711 7.687 -4.400 1.00 93.12 258 GLY A C 1
ATOM 1842 O O . GLY A 1 258 ? -8.085 7.701 -3.235 1.00 93.12 258 GLY A O 1
ATOM 1843 N N . SER A 1 259 ? -8.564 7.547 -5.418 1.00 92.94 259 SER A N 1
ATOM 1844 C CA . SER A 1 259 ? -10.014 7.337 -5.254 1.00 92.94 259 SER A CA 1
ATOM 1845 C C . SER A 1 259 ? -10.430 5.865 -5.193 1.00 92.94 259 SER A C 1
ATOM 1847 O O . SER A 1 259 ? -11.619 5.565 -5.081 1.00 92.94 259 SER A O 1
ATOM 1849 N N . ARG A 1 260 ? -9.478 4.933 -5.312 1.00 95.88 260 ARG A N 1
ATOM 1850 C CA . ARG A 1 260 ? -9.757 3.496 -5.313 1.00 95.88 260 ARG A CA 1
ATOM 1851 C C . ARG A 1 260 ? -9.565 2.930 -3.918 1.00 95.88 260 ARG A C 1
ATOM 1853 O O . ARG A 1 260 ? -8.510 3.122 -3.318 1.00 95.88 260 ARG A O 1
ATOM 1860 N N . VAL A 1 261 ? -10.570 2.194 -3.455 1.00 97.62 261 VAL A N 1
ATOM 1861 C CA . VAL A 1 261 ? -10.529 1.433 -2.208 1.00 97.62 261 VAL A CA 1
ATOM 1862 C C . VAL A 1 261 ? -10.777 -0.032 -2.541 1.00 97.62 261 VAL A C 1
ATOM 1864 O O . VAL A 1 261 ? -11.796 -0.363 -3.144 1.00 97.62 261 VAL A O 1
ATOM 1867 N N . VAL A 1 262 ? -9.844 -0.902 -2.165 1.00 97.50 262 VAL A N 1
ATOM 1868 C CA . VAL A 1 262 ? -9.932 -2.354 -2.368 1.00 97.50 262 VAL A CA 1
ATOM 1869 C C . VAL A 1 262 ? -9.727 -3.038 -1.026 1.00 97.50 262 VAL A C 1
ATOM 1871 O O . VAL A 1 262 ? -8.881 -2.626 -0.242 1.00 97.50 262 VAL A O 1
ATOM 1874 N N . THR A 1 263 ? -10.509 -4.074 -0.740 1.00 97.88 263 THR A N 1
ATOM 1875 C CA . THR A 1 263 ? -10.343 -4.890 0.468 1.00 97.88 263 THR A CA 1
ATOM 1876 C C . THR A 1 263 ? -10.041 -6.319 0.049 1.00 97.88 263 THR A C 1
ATOM 1878 O O . THR A 1 263 ? -10.776 -6.879 -0.761 1.00 97.88 263 THR A O 1
ATOM 1881 N N . LEU A 1 264 ? -8.955 -6.886 0.569 1.00 97.50 264 LEU A N 1
ATOM 1882 C CA . LEU A 1 264 ? -8.489 -8.231 0.242 1.00 97.50 264 LEU A CA 1
ATOM 1883 C C . LEU A 1 264 ? -8.345 -9.052 1.521 1.00 97.50 264 LEU A C 1
ATOM 1885 O O . LEU A 1 264 ? -7.826 -8.560 2.526 1.00 97.50 264 LEU A O 1
ATOM 1889 N N . ALA A 1 265 ? -8.758 -10.316 1.472 1.00 97.31 265 ALA A N 1
ATOM 1890 C CA . ALA A 1 265 ? -8.409 -11.268 2.517 1.00 97.31 265 ALA A CA 1
ATOM 1891 C C . ALA A 1 265 ? -6.915 -11.611 2.412 1.00 97.31 265 ALA A C 1
ATOM 1893 O O . ALA A 1 265 ? -6.379 -11.729 1.309 1.00 97.31 265 ALA A O 1
ATOM 1894 N N . ARG A 1 266 ? -6.242 -11.833 3.543 1.00 95.06 266 ARG A N 1
ATOM 1895 C CA . ARG A 1 266 ? -4.823 -12.213 3.599 1.00 95.06 266 ARG A CA 1
ATOM 1896 C C . ARG A 1 266 ? -4.421 -13.326 2.617 1.00 95.06 266 ARG A C 1
ATOM 1898 O O . ARG A 1 266 ? -3.462 -13.080 1.895 1.00 95.06 266 ARG A O 1
ATOM 1905 N N . PRO A 1 267 ? -5.147 -14.458 2.483 1.00 94.69 267 PRO A N 1
ATOM 1906 C CA . PRO A 1 267 ? -4.784 -15.497 1.510 1.00 94.69 267 PRO A CA 1
ATOM 1907 C C . PRO A 1 267 ? -4.863 -15.041 0.042 1.00 94.69 267 PRO A C 1
ATOM 1909 O O . PRO A 1 267 ? -4.164 -15.572 -0.812 1.00 94.69 267 PRO A O 1
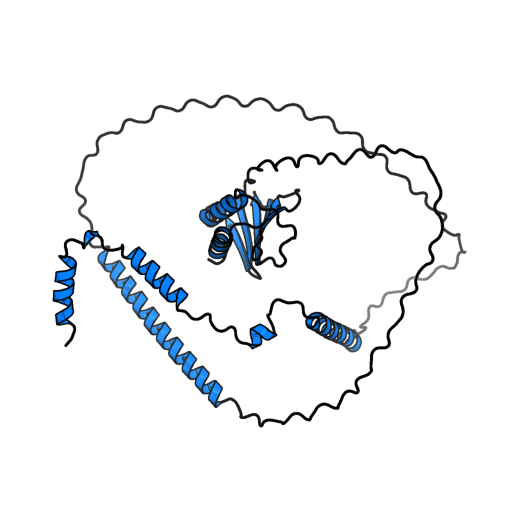ATOM 1912 N N . GLN A 1 268 ? -5.692 -14.045 -0.285 1.00 94.44 268 GLN A N 1
ATOM 1913 C CA . GLN A 1 268 ? -5.726 -13.449 -1.631 1.00 94.44 268 GLN A CA 1
ATOM 1914 C C . GLN A 1 268 ? -4.569 -12.464 -1.845 1.00 94.44 268 GLN A C 1
ATOM 1916 O O . GLN A 1 268 ? -4.218 -12.144 -2.979 1.00 94.44 268 GLN A O 1
ATOM 1921 N N . ALA A 1 269 ? -3.985 -11.982 -0.750 1.00 94.12 269 ALA A N 1
ATOM 1922 C CA . ALA A 1 269 ? -2.943 -10.977 -0.705 1.00 94.12 269 ALA A CA 1
ATOM 1923 C C . ALA A 1 269 ? -1.592 -11.559 -0.252 1.00 94.12 269 ALA A C 1
ATOM 1925 O O . ALA A 1 269 ? -0.761 -10.795 0.221 1.00 94.12 269 ALA A O 1
ATOM 1926 N N . ASP A 1 270 ? -1.328 -12.864 -0.393 1.00 94.44 270 ASP A N 1
ATOM 1927 C CA . ASP A 1 270 ? -0.113 -13.511 0.147 1.00 94.44 270 ASP A CA 1
ATOM 1928 C C . ASP A 1 270 ? 1.194 -12.836 -0.307 1.00 94.44 270 ASP A C 1
ATOM 1930 O O . ASP A 1 270 ? 2.092 -12.591 0.502 1.00 94.44 270 ASP A O 1
ATOM 1934 N N . ALA A 1 271 ? 1.293 -12.460 -1.587 1.00 95.38 271 ALA A N 1
ATOM 1935 C CA . ALA A 1 271 ? 2.458 -11.739 -2.107 1.00 95.38 271 ALA A CA 1
ATOM 1936 C C . ALA A 1 271 ? 2.596 -10.334 -1.492 1.00 95.38 271 ALA A C 1
ATOM 1938 O O . ALA A 1 271 ? 3.698 -9.906 -1.147 1.00 95.38 271 ALA A O 1
ATOM 1939 N N . LEU A 1 272 ? 1.473 -9.629 -1.319 1.00 96.69 272 LEU A N 1
ATOM 1940 C CA . LEU A 1 272 ? 1.432 -8.320 -0.670 1.00 96.69 272 LEU A CA 1
ATOM 1941 C C . LEU A 1 272 ? 1.767 -8.440 0.823 1.00 96.69 272 LEU A C 1
ATOM 1943 O O . LEU A 1 272 ? 2.524 -7.628 1.346 1.00 96.69 272 LEU A O 1
ATOM 1947 N N . ALA A 1 273 ? 1.272 -9.482 1.489 1.00 95.44 273 ALA A N 1
ATOM 1948 C CA . ALA A 1 273 ? 1.555 -9.794 2.880 1.00 95.44 273 ALA A CA 1
ATOM 1949 C C . ALA A 1 273 ? 3.054 -10.012 3.093 1.00 95.44 273 ALA A C 1
ATOM 1951 O O . ALA A 1 273 ? 3.647 -9.363 3.950 1.00 95.44 273 ALA A O 1
ATOM 1952 N N . ALA A 1 274 ? 3.676 -10.852 2.260 1.00 95.06 274 ALA A N 1
ATOM 1953 C CA . ALA A 1 274 ? 5.113 -11.101 2.298 1.00 95.06 274 ALA A CA 1
ATOM 1954 C C . ALA A 1 274 ? 5.933 -9.821 2.060 1.00 95.06 274 ALA A C 1
ATOM 1956 O O . ALA A 1 274 ? 6.944 -9.603 2.729 1.00 95.06 274 ALA A O 1
ATOM 1957 N N . ALA A 1 275 ? 5.489 -8.952 1.145 1.00 96.19 275 ALA A N 1
ATOM 1958 C CA . ALA A 1 275 ? 6.154 -7.682 0.871 1.00 96.19 275 ALA A CA 1
ATOM 1959 C C . ALA A 1 275 ? 6.042 -6.688 2.043 1.00 96.19 275 ALA A C 1
ATOM 1961 O O . ALA A 1 275 ? 7.030 -6.037 2.381 1.00 96.19 275 ALA A O 1
ATOM 1962 N N . ILE A 1 276 ? 4.877 -6.594 2.695 1.00 96.06 276 ILE A N 1
ATOM 1963 C CA . ILE A 1 276 ? 4.690 -5.760 3.895 1.00 96.06 276 ILE A CA 1
ATOM 1964 C C . ILE A 1 276 ? 5.550 -6.289 5.050 1.00 96.06 276 ILE A C 1
ATOM 1966 O O . ILE A 1 276 ? 6.237 -5.508 5.708 1.00 96.06 276 ILE A O 1
ATOM 1970 N N . ASP A 1 277 ? 5.562 -7.606 5.263 1.00 95.12 277 ASP A N 1
ATOM 1971 C CA . ASP A 1 277 ? 6.412 -8.272 6.253 1.00 95.12 277 ASP A CA 1
ATOM 1972 C C . ASP A 1 277 ? 7.893 -7.938 6.032 1.00 95.12 277 ASP A C 1
ATOM 1974 O O . ASP A 1 277 ? 8.599 -7.559 6.970 1.00 95.12 277 ASP A O 1
ATOM 1978 N N . ALA A 1 278 ? 8.365 -8.062 4.787 1.00 94.56 278 ALA A N 1
ATOM 1979 C CA . ALA A 1 278 ? 9.738 -7.745 4.414 1.00 94.56 278 ALA A CA 1
ATOM 1980 C C . ALA A 1 278 ? 10.060 -6.262 4.660 1.00 94.56 278 ALA A C 1
ATOM 1982 O O . ALA A 1 278 ? 11.097 -5.953 5.247 1.00 94.56 278 ALA A O 1
ATOM 1983 N N . LEU A 1 279 ? 9.147 -5.355 4.290 1.00 95.56 279 LEU A N 1
ATOM 1984 C CA . LEU A 1 279 ? 9.298 -3.913 4.499 1.00 95.56 279 LEU A CA 1
ATOM 1985 C C . LEU A 1 279 ? 9.401 -3.553 5.989 1.00 95.56 279 LEU A C 1
ATOM 1987 O O . LEU A 1 279 ? 10.213 -2.712 6.371 1.00 95.56 279 LEU A O 1
ATOM 1991 N N . LEU A 1 280 ? 8.583 -4.180 6.839 1.00 93.94 280 LEU A N 1
ATOM 1992 C CA . LEU A 1 280 ? 8.560 -3.900 8.276 1.00 93.94 280 LEU A CA 1
ATOM 1993 C C . LEU A 1 280 ? 9.748 -4.520 9.022 1.00 93.94 280 LEU A C 1
ATOM 1995 O O . LEU A 1 280 ? 10.144 -3.973 10.056 1.00 93.94 280 LEU A O 1
ATOM 1999 N N . LYS A 1 281 ? 10.315 -5.621 8.515 1.00 93.44 281 LYS A N 1
ATOM 2000 C CA . LYS A 1 281 ? 11.517 -6.280 9.062 1.00 93.44 281 LYS A CA 1
ATOM 2001 C C . LYS A 1 281 ? 12.827 -5.640 8.590 1.00 93.44 281 LYS A C 1
ATOM 2003 O O . LYS A 1 281 ? 13.857 -5.859 9.225 1.00 93.44 281 LYS A O 1
ATOM 2008 N N . ALA A 1 282 ? 12.803 -4.882 7.494 1.00 91.88 282 ALA A N 1
ATOM 2009 C CA . ALA A 1 282 ? 13.986 -4.231 6.946 1.00 91.88 282 ALA A CA 1
ATOM 2010 C C . ALA A 1 282 ? 14.613 -3.224 7.940 1.00 91.88 282 ALA A C 1
ATOM 2012 O O . ALA A 1 282 ? 13.895 -2.635 8.757 1.00 91.88 282 ALA A O 1
ATOM 2013 N N . PRO A 1 283 ? 15.941 -2.992 7.869 1.00 92.06 283 PRO A N 1
ATOM 2014 C CA . PRO A 1 283 ? 16.610 -1.964 8.662 1.00 92.06 283 PRO A CA 1
ATOM 2015 C C . PRO A 1 283 ? 15.946 -0.600 8.450 1.00 92.06 283 PRO A C 1
ATOM 2017 O O . PRO A 1 283 ? 15.731 -0.173 7.316 1.00 92.06 283 PRO A O 1
ATOM 2020 N N . ARG A 1 284 ? 15.605 0.084 9.545 1.00 91.25 284 ARG A N 1
ATOM 2021 C CA . ARG A 1 284 ? 14.887 1.361 9.498 1.00 91.25 284 ARG A CA 1
ATOM 2022 C C . ARG A 1 284 ? 15.867 2.504 9.691 1.00 91.25 284 ARG A C 1
ATOM 2024 O O . ARG A 1 284 ? 16.333 2.734 10.803 1.00 91.25 284 ARG A O 1
ATOM 2031 N N . GLU A 1 285 ? 16.146 3.236 8.620 1.00 89.19 285 GLU A N 1
ATOM 2032 C CA . GLU A 1 285 ? 16.801 4.535 8.735 1.00 89.19 285 GLU A CA 1
ATOM 2033 C C . GLU A 1 285 ? 15.733 5.584 9.095 1.00 89.19 285 GLU A C 1
ATOM 2035 O O . GLU A 1 285 ? 14.787 5.776 8.318 1.00 89.19 285 GLU A O 1
ATOM 2040 N N . PRO A 1 286 ? 15.812 6.221 10.278 1.00 87.19 286 PRO A N 1
ATOM 2041 C CA . PRO A 1 286 ? 14.789 7.155 10.727 1.00 87.19 286 PRO A CA 1
ATOM 2042 C C . PRO A 1 286 ? 14.686 8.332 9.755 1.00 87.19 286 PRO A C 1
ATOM 2044 O O . PRO A 1 286 ? 15.654 9.051 9.510 1.00 87.19 286 PRO A O 1
ATOM 2047 N N . ALA A 1 287 ? 13.492 8.550 9.210 1.00 86.31 287 ALA A N 1
ATOM 2048 C CA . ALA A 1 287 ? 13.215 9.722 8.397 1.00 86.31 287 ALA A CA 1
ATOM 2049 C C . ALA A 1 287 ? 12.704 10.828 9.324 1.00 86.31 287 ALA A C 1
ATOM 2051 O O . ALA A 1 287 ? 11.646 10.693 9.932 1.00 86.31 287 ALA A O 1
ATOM 2052 N N . GLY A 1 288 ? 13.453 11.927 9.439 1.00 81.50 288 GLY A N 1
ATOM 2053 C CA . GLY A 1 288 ? 13.133 13.021 10.366 1.00 81.50 288 GLY A CA 1
ATOM 2054 C C . GLY A 1 288 ? 11.831 13.781 10.072 1.00 81.50 288 GLY A C 1
ATOM 2055 O O . GLY A 1 288 ? 11.430 14.616 10.873 1.00 81.50 288 GLY A O 1
ATOM 2056 N N . ALA A 1 289 ? 11.160 13.509 8.950 1.00 79.06 289 ALA A N 1
ATOM 2057 C CA . ALA A 1 289 ? 9.894 14.133 8.589 1.00 79.06 289 ALA A CA 1
ATOM 2058 C C . ALA A 1 289 ? 8.905 13.095 8.044 1.00 79.06 289 ALA A C 1
ATOM 2060 O O . ALA A 1 289 ? 9.294 12.167 7.331 1.00 79.06 289 ALA A O 1
ATOM 2061 N N . ALA A 1 290 ? 7.624 13.286 8.372 1.00 75.38 290 ALA A N 1
ATOM 2062 C CA . ALA A 1 290 ? 6.514 12.535 7.795 1.00 75.38 290 ALA A CA 1
ATOM 2063 C C . ALA A 1 290 ? 6.502 12.665 6.254 1.00 75.38 290 ALA A C 1
ATOM 2065 O O . ALA A 1 290 ? 6.974 13.679 5.724 1.00 75.38 290 ALA A O 1
ATOM 2066 N N . PRO A 1 291 ? 5.973 11.670 5.518 1.00 75.81 291 PRO A N 1
ATOM 2067 C CA . PRO A 1 291 ? 5.896 11.713 4.063 1.00 75.81 291 PRO A CA 1
ATOM 2068 C C . PRO A 1 291 ? 5.156 12.972 3.605 1.00 75.81 291 PRO A C 1
ATOM 2070 O O . PRO A 1 291 ? 4.028 13.227 4.018 1.00 75.81 291 PRO A O 1
ATOM 2073 N N . ALA A 1 292 ? 5.776 13.744 2.708 1.00 77.56 292 ALA A N 1
ATOM 2074 C CA . ALA A 1 292 ? 5.166 14.952 2.150 1.00 77.56 292 ALA A CA 1
ATOM 2075 C C . ALA A 1 292 ? 3.904 14.647 1.316 1.00 77.56 292 ALA A C 1
ATOM 2077 O O . ALA A 1 292 ? 3.030 15.502 1.173 1.00 77.56 292 ALA A O 1
ATOM 2078 N N . ARG A 1 293 ? 3.803 13.426 0.773 1.00 87.62 293 ARG A N 1
ATOM 2079 C CA . ARG A 1 293 ? 2.662 12.953 -0.011 1.00 87.62 293 ARG A CA 1
ATOM 2080 C C . ARG A 1 293 ? 2.465 11.454 0.193 1.00 87.62 293 ARG A C 1
ATOM 2082 O O . ARG A 1 293 ? 3.369 10.672 -0.093 1.00 87.62 293 ARG A O 1
ATOM 2089 N N . THR A 1 294 ? 1.281 11.063 0.653 1.00 93.19 294 THR A N 1
ATOM 2090 C CA . THR A 1 294 ? 0.848 9.661 0.710 1.00 93.19 294 THR A CA 1
ATOM 2091 C C . THR A 1 294 ? 0.326 9.250 -0.662 1.00 93.19 294 THR A C 1
ATOM 2093 O O . THR A 1 294 ? -0.608 9.867 -1.172 1.00 93.19 294 THR A O 1
ATOM 2096 N N . LEU A 1 295 ? 0.916 8.214 -1.258 1.00 94.44 295 LEU A N 1
ATOM 2097 C CA . LEU A 1 295 ? 0.457 7.647 -2.531 1.00 94.44 295 LEU A CA 1
ATOM 2098 C C . LEU A 1 295 ? -0.500 6.475 -2.316 1.00 94.44 295 LEU A C 1
ATOM 2100 O O . LEU A 1 295 ? -1.500 6.351 -3.020 1.00 94.44 295 LEU A O 1
ATOM 2104 N N . VAL A 1 296 ? -0.176 5.621 -1.345 1.00 96.62 296 VAL A N 1
ATOM 2105 C CA . VAL A 1 296 ? -0.959 4.435 -0.994 1.00 96.62 296 VAL A CA 1
ATOM 2106 C C . VAL A 1 296 ? -1.083 4.361 0.521 1.00 96.62 296 VAL A C 1
ATOM 2108 O O . VAL A 1 296 ? -0.091 4.514 1.235 1.00 96.62 296 VAL A O 1
ATOM 2111 N N . GLN A 1 297 ? -2.290 4.099 1.005 1.00 97.56 297 GLN A N 1
ATOM 2112 C CA . GLN A 1 297 ? -2.574 3.799 2.400 1.00 97.56 297 GLN A CA 1
ATOM 2113 C C . GLN A 1 297 ? -3.055 2.354 2.516 1.00 97.56 297 GLN A C 1
ATOM 2115 O O . GLN A 1 297 ? -3.965 1.920 1.818 1.00 97.56 297 GLN A O 1
ATOM 2120 N N . LEU A 1 298 ? -2.423 1.600 3.404 1.00 97.50 298 LEU A N 1
ATOM 2121 C CA . LEU A 1 298 ? -2.739 0.211 3.698 1.00 97.50 298 LEU A CA 1
ATOM 2122 C C . LEU A 1 298 ? -3.219 0.148 5.146 1.00 97.50 298 LEU A C 1
ATOM 2124 O O . LEU A 1 298 ? -2.471 0.463 6.066 1.00 97.50 298 LEU A O 1
ATOM 2128 N N . THR A 1 299 ? -4.467 -0.240 5.363 1.00 98.06 299 THR A N 1
ATOM 2129 C CA . THR A 1 299 ? -5.026 -0.481 6.696 1.00 98.06 299 THR A CA 1
ATOM 2130 C C . THR A 1 299 ? -5.124 -1.978 6.918 1.00 98.06 299 THR A C 1
ATOM 2132 O O . THR A 1 299 ? -5.836 -2.672 6.193 1.00 98.06 299 THR A O 1
ATOM 2135 N N . LEU A 1 300 ? -4.390 -2.474 7.908 1.00 97.50 300 LEU A N 1
ATOM 2136 C CA . LEU A 1 300 ? -4.396 -3.878 8.289 1.00 97.50 300 LEU A CA 1
ATOM 2137 C C . LEU A 1 300 ? -5.476 -4.072 9.351 1.00 97.50 300 LEU A C 1
ATOM 2139 O O . LEU A 1 300 ? -5.529 -3.335 10.342 1.00 97.50 300 LEU A O 1
ATOM 2143 N N . LEU A 1 301 ? -6.340 -5.051 9.119 1.00 97.75 301 LEU A N 1
ATOM 2144 C CA . LEU A 1 301 ? -7.501 -5.365 9.936 1.00 97.75 301 LEU A CA 1
ATOM 2145 C C . LEU A 1 301 ? -7.374 -6.802 10.458 1.00 97.75 301 LEU A C 1
ATOM 2147 O O . LEU A 1 301 ? -6.913 -7.697 9.748 1.00 97.75 301 LEU A O 1
ATOM 2151 N N . GLU A 1 302 ? -7.803 -7.014 11.693 1.00 97.31 302 GLU A N 1
ATOM 2152 C CA . GLU A 1 302 ? -8.020 -8.326 12.299 1.00 97.31 302 GLU A CA 1
ATOM 2153 C C . GLU A 1 302 ? -9.468 -8.365 12.773 1.00 97.31 302 GLU A C 1
ATOM 2155 O O . GLU A 1 302 ? -9.863 -7.549 13.609 1.00 97.31 302 GLU A O 1
ATOM 2160 N N . GLN A 1 303 ? -10.292 -9.249 12.209 1.00 95.00 303 GLN A N 1
ATOM 2161 C CA . GLN A 1 303 ? -11.710 -9.364 12.559 1.00 95.00 303 GLN A CA 1
ATOM 2162 C C . GLN A 1 303 ? -12.442 -8.009 12.525 1.00 95.00 303 GLN A C 1
ATOM 2164 O O . GLN A 1 303 ? -13.221 -7.696 13.420 1.00 95.00 303 GLN A O 1
ATOM 2169 N N . THR A 1 304 ? -12.172 -7.179 11.508 1.00 94.75 304 THR A N 1
ATOM 2170 C CA . THR A 1 304 ? -12.657 -5.783 11.334 1.00 94.75 304 THR A CA 1
ATOM 2171 C C . THR A 1 304 ? -12.018 -4.707 12.220 1.00 94.75 304 THR A C 1
ATOM 2173 O O . THR A 1 304 ? -12.221 -3.517 11.972 1.00 94.75 304 THR A O 1
ATOM 2176 N N . ARG A 1 305 ? -11.192 -5.074 13.203 1.00 97.06 305 ARG A N 1
ATOM 2177 C CA . ARG A 1 305 ? -10.464 -4.120 14.045 1.00 97.06 305 ARG A CA 1
ATOM 2178 C C . ARG A 1 305 ? -9.162 -3.696 13.371 1.00 97.06 305 ARG A C 1
ATOM 2180 O O . ARG A 1 305 ? -8.357 -4.536 12.990 1.00 97.06 305 ARG A O 1
ATOM 2187 N N . THR A 1 306 ? -8.908 -2.393 13.277 1.00 97.44 306 THR A N 1
ATOM 2188 C CA . THR A 1 306 ? -7.627 -1.875 12.770 1.00 97.44 306 THR A CA 1
ATOM 2189 C C . THR A 1 306 ? -6.485 -2.234 13.715 1.00 97.44 306 THR A C 1
ATOM 2191 O O . THR A 1 306 ? -6.460 -1.761 14.852 1.00 97.44 306 THR A O 1
ATOM 2194 N N . VAL A 1 307 ? -5.525 -3.026 13.232 1.00 97.38 307 VAL A N 1
ATOM 2195 C CA . VAL A 1 307 ? -4.299 -3.377 13.973 1.00 97.38 307 VAL A CA 1
ATOM 2196 C C . VAL A 1 307 ? -3.130 -2.457 13.634 1.00 97.38 307 VAL A C 1
ATOM 2198 O O . VAL A 1 307 ? -2.231 -2.260 14.450 1.00 97.38 307 VAL A O 1
ATOM 2201 N N . GLY A 1 308 ? -3.154 -1.836 12.456 1.00 96.88 308 GLY A N 1
ATOM 2202 C CA . GLY A 1 308 ? -2.177 -0.825 12.084 1.00 96.88 308 GLY A CA 1
ATOM 2203 C C . GLY A 1 308 ? -2.415 -0.243 10.701 1.00 96.88 308 GLY A C 1
ATOM 2204 O O . GLY A 1 308 ? -3.202 -0.763 9.907 1.00 96.88 308 GLY A O 1
ATOM 2205 N N . GLN A 1 309 ? -1.740 0.865 10.434 1.00 97.56 309 GLN A N 1
ATOM 2206 C CA . GLN A 1 309 ? -1.822 1.596 9.179 1.00 97.56 309 GLN A CA 1
ATOM 2207 C C . GLN A 1 309 ? -0.419 1.837 8.631 1.00 97.56 309 GLN A C 1
ATOM 2209 O O . GLN A 1 309 ? 0.481 2.260 9.357 1.00 97.56 309 GLN A O 1
ATOM 2214 N N . LEU A 1 310 ? -0.235 1.547 7.348 1.00 97.19 310 LEU A N 1
ATOM 2215 C CA . LEU A 1 310 ? 1.000 1.752 6.607 1.00 97.19 310 LEU A CA 1
ATOM 2216 C C . LEU A 1 310 ? 0.735 2.754 5.478 1.00 97.19 310 LEU A C 1
ATOM 2218 O O . LEU A 1 310 ? -0.010 2.463 4.544 1.00 97.19 310 LEU A O 1
ATOM 2222 N N . TRP A 1 311 ? 1.357 3.927 5.551 1.00 97.06 311 TRP A N 1
ATOM 2223 C CA . TRP A 1 311 ? 1.344 4.921 4.479 1.00 97.06 311 TRP A CA 1
ATOM 2224 C C . TRP A 1 311 ? 2.629 4.819 3.675 1.00 97.06 311 TRP A C 1
ATOM 2226 O O . TRP A 1 311 ? 3.731 4.886 4.220 1.00 97.06 311 TRP A O 1
ATOM 2236 N N . LEU A 1 312 ? 2.482 4.679 2.365 1.00 96.38 312 LEU A N 1
ATOM 2237 C CA . LEU A 1 312 ? 3.581 4.643 1.415 1.00 96.38 312 LEU A CA 1
ATOM 2238 C C . LEU A 1 312 ? 3.624 5.988 0.691 1.00 96.38 312 LEU A C 1
ATOM 2240 O O . LEU A 1 312 ? 2.739 6.307 -0.110 1.00 96.38 312 LEU A O 1
ATOM 2244 N N . GLY A 1 313 ? 4.649 6.782 0.988 1.00 95.06 313 GLY A N 1
ATOM 2245 C CA . GLY A 1 313 ? 4.992 7.981 0.229 1.00 95.06 313 GLY A CA 1
ATOM 2246 C C . GLY A 1 313 ? 5.948 7.664 -0.916 1.00 95.06 313 GLY A C 1
ATOM 2247 O O . GLY A 1 313 ? 6.170 6.495 -1.221 1.00 95.06 313 GLY A O 1
ATOM 2248 N N . GLU A 1 314 ? 6.523 8.693 -1.548 1.00 94.06 314 GLU A N 1
ATOM 2249 C CA . GLU A 1 314 ? 7.438 8.560 -2.699 1.00 94.06 314 GLU A CA 1
ATOM 2250 C C . GLU A 1 314 ? 8.725 7.777 -2.399 1.00 94.06 314 GLU A C 1
ATOM 2252 O O . GLU A 1 314 ? 9.127 6.905 -3.170 1.00 94.06 314 GLU A O 1
ATOM 2257 N N . SER A 1 315 ? 9.340 8.077 -1.263 1.00 94.62 315 SER A N 1
ATOM 2258 C CA . SER A 1 315 ? 10.629 7.529 -0.818 1.00 94.62 315 SER A CA 1
ATOM 2259 C C . SER A 1 315 ? 10.629 7.160 0.666 1.00 94.62 315 SER A C 1
ATOM 2261 O O . SER A 1 315 ? 11.661 6.827 1.240 1.00 94.62 315 SER A O 1
ATOM 2263 N N . THR A 1 316 ? 9.469 7.257 1.308 1.00 95.62 316 THR A N 1
ATOM 2264 C CA . THR A 1 316 ? 9.291 7.057 2.745 1.00 95.62 316 THR A CA 1
ATOM 2265 C C . THR A 1 316 ? 8.103 6.145 2.989 1.00 95.62 316 THR A C 1
ATOM 2267 O O . THR A 1 316 ? 7.142 6.128 2.216 1.00 95.62 316 THR A O 1
ATOM 2270 N N . ALA A 1 317 ? 8.180 5.383 4.071 1.00 96.12 317 ALA A N 1
ATOM 2271 C CA . ALA A 1 317 ? 7.074 4.603 4.592 1.00 96.12 317 ALA A CA 1
ATOM 2272 C C . ALA A 1 317 ? 6.824 5.021 6.041 1.00 96.12 317 ALA A C 1
ATOM 2274 O O . ALA A 1 317 ? 7.769 5.237 6.804 1.00 96.12 317 ALA A O 1
ATOM 2275 N N . THR A 1 318 ? 5.553 5.138 6.409 1.00 95.94 318 THR A N 1
ATOM 2276 C CA . THR A 1 318 ? 5.125 5.421 7.778 1.00 95.94 318 THR A CA 1
ATOM 2277 C C . THR A 1 318 ? 4.256 4.281 8.268 1.00 95.94 318 THR A C 1
ATOM 2279 O O . THR A 1 318 ? 3.265 3.947 7.631 1.00 95.94 318 THR A O 1
ATOM 2282 N N . TRP A 1 319 ? 4.602 3.705 9.412 1.00 96.25 319 TRP A N 1
ATOM 2283 C CA . TRP A 1 319 ? 3.843 2.657 10.086 1.00 96.25 319 TRP A CA 1
ATOM 2284 C C . TRP A 1 319 ? 3.297 3.203 11.389 1.00 96.25 319 TRP A C 1
ATOM 2286 O O . TRP A 1 319 ? 4.067 3.650 12.236 1.00 96.25 319 TRP A O 1
ATOM 2296 N N . GLN A 1 320 ? 1.987 3.135 11.569 1.00 96.12 320 GLN A N 1
ATOM 2297 C CA . GLN A 1 320 ? 1.330 3.416 12.836 1.00 96.12 320 GLN A CA 1
ATOM 2298 C C . GLN A 1 320 ? 0.611 2.150 13.301 1.00 96.12 320 GLN A C 1
ATOM 2300 O O . GLN A 1 320 ? -0.486 1.854 12.817 1.00 96.12 320 GLN A O 1
ATOM 2305 N N . PRO A 1 321 ? 1.209 1.389 14.233 1.00 96.19 321 PRO A N 1
ATOM 2306 C CA . PRO A 1 321 ? 0.483 0.346 14.938 1.00 96.19 321 PRO A CA 1
ATOM 2307 C C . PRO A 1 321 ? -0.693 0.957 15.712 1.00 96.19 321 PRO A C 1
ATOM 2309 O O . PRO A 1 321 ? -0.626 2.099 16.178 1.00 96.19 321 PRO A O 1
ATOM 2312 N N . ALA A 1 322 ? -1.771 0.196 15.882 1.00 95.50 322 ALA A N 1
ATOM 2313 C CA . ALA A 1 322 ? -2.912 0.642 16.670 1.00 95.50 322 ALA A CA 1
ATOM 2314 C C . ALA A 1 322 ? -2.485 0.977 18.112 1.00 95.50 322 ALA A C 1
ATOM 2316 O O . ALA A 1 322 ? -1.883 0.158 18.803 1.00 95.50 322 ALA A O 1
ATOM 2317 N N . GLY A 1 323 ? -2.791 2.198 18.560 1.00 94.50 323 GLY A N 1
ATOM 2318 C CA . GLY A 1 323 ? -2.448 2.679 19.904 1.00 94.50 323 GLY A CA 1
ATOM 2319 C C . GLY A 1 323 ? -0.978 3.066 20.113 1.00 94.50 323 GLY A C 1
ATOM 2320 O O . GLY A 1 323 ? -0.601 3.371 21.240 1.00 94.50 323 GLY A O 1
ATOM 2321 N N . GLN A 1 324 ? -0.151 3.075 19.064 1.00 95.00 324 GLN A N 1
ATOM 2322 C CA . GLN A 1 324 ? 1.260 3.467 19.135 1.00 95.00 324 GLN A CA 1
ATOM 2323 C C . GLN A 1 324 ? 1.551 4.683 18.240 1.00 95.00 324 GLN A C 1
ATOM 2325 O O . GLN A 1 324 ? 0.797 4.956 17.299 1.00 95.00 324 GLN A O 1
ATOM 2330 N N . PRO A 1 325 ? 2.626 5.447 18.518 1.00 94.94 325 PRO A N 1
ATOM 2331 C CA . PRO A 1 325 ? 3.033 6.545 17.652 1.00 94.94 325 PRO A CA 1
ATOM 2332 C C . PRO A 1 325 ? 3.472 6.033 16.276 1.00 94.94 325 PRO A C 1
ATOM 2334 O O . PRO A 1 325 ? 4.026 4.941 16.139 1.00 94.94 325 PRO A O 1
ATOM 2337 N N . ALA A 1 326 ? 3.236 6.850 15.252 1.00 95.00 326 ALA A N 1
ATOM 2338 C CA . ALA A 1 326 ? 3.678 6.558 13.899 1.00 95.00 326 ALA A CA 1
ATOM 2339 C C . ALA A 1 326 ? 5.211 6.630 13.797 1.00 95.00 326 ALA A C 1
ATOM 2341 O O . ALA A 1 326 ? 5.832 7.589 14.254 1.00 95.00 326 ALA A O 1
ATOM 2342 N N . VAL A 1 327 ? 5.818 5.636 13.152 1.00 94.12 327 VAL A N 1
ATOM 2343 C CA . VAL A 1 327 ? 7.253 5.576 12.862 1.00 94.12 327 VAL A CA 1
ATOM 2344 C C . VAL A 1 327 ? 7.440 5.765 11.365 1.00 94.12 327 VAL A C 1
ATOM 2346 O O . VAL A 1 327 ? 6.879 5.005 10.581 1.00 94.12 327 VAL A O 1
ATOM 2349 N N . THR A 1 328 ? 8.229 6.762 10.965 1.00 95.19 328 THR A N 1
ATOM 2350 C CA . THR A 1 328 ? 8.559 7.011 9.553 1.00 95.19 328 THR A CA 1
ATOM 2351 C C . THR A 1 328 ? 10.009 6.636 9.280 1.00 95.19 328 THR A C 1
ATOM 2353 O O . THR A 1 328 ? 10.909 7.014 10.031 1.00 95.19 328 THR A O 1
ATOM 2356 N N . TRP A 1 329 ? 10.246 5.898 8.200 1.00 95.94 329 TRP A N 1
ATOM 2357 C CA . TRP A 1 329 ? 11.584 5.516 7.755 1.00 95.94 329 TRP A CA 1
ATOM 2358 C C . TRP A 1 329 ? 11.703 5.587 6.233 1.00 95.94 329 TRP A C 1
ATOM 2360 O O . TRP A 1 329 ? 10.708 5.726 5.511 1.00 95.94 329 TRP A O 1
ATOM 2370 N N . ARG A 1 330 ? 12.941 5.514 5.743 1.00 96.25 330 ARG A N 1
ATOM 2371 C CA . ARG A 1 330 ? 13.255 5.379 4.315 1.00 96.25 330 ARG A CA 1
ATOM 2372 C C . ARG A 1 330 ? 13.555 3.914 3.994 1.00 96.25 330 ARG A C 1
ATOM 2374 O O . ARG A 1 330 ? 14.639 3.447 4.330 1.00 96.25 330 ARG A O 1
ATOM 2381 N N . PRO A 1 331 ? 12.611 3.160 3.410 1.00 95.25 331 PRO A N 1
ATOM 2382 C CA . PRO A 1 331 ? 12.896 1.806 2.957 1.00 95.25 331 PRO A CA 1
ATOM 2383 C C . PRO A 1 331 ? 13.748 1.820 1.684 1.00 95.25 331 PRO A C 1
ATOM 2385 O O . PRO A 1 331 ? 13.880 2.841 1.006 1.00 95.25 331 PRO A O 1
ATOM 2388 N N . GLU A 1 332 ? 14.289 0.659 1.328 1.00 96.25 332 GLU A N 1
ATOM 2389 C CA . GLU A 1 332 ? 15.026 0.496 0.081 1.00 96.25 332 GLU A CA 1
ATOM 2390 C C . GLU A 1 332 ? 14.108 0.741 -1.130 1.00 96.25 332 GLU A C 1
ATOM 2392 O O . GLU A 1 332 ? 12.969 0.266 -1.184 1.00 96.25 332 GLU A O 1
ATOM 2397 N N . VAL A 1 333 ? 14.614 1.464 -2.135 1.00 94.81 333 VAL A N 1
ATOM 2398 C CA . VAL A 1 333 ? 13.841 1.863 -3.326 1.00 94.81 333 VAL A CA 1
ATOM 2399 C C . VAL A 1 333 ? 13.221 0.651 -4.032 1.00 94.81 333 VAL A C 1
ATOM 2401 O O . VAL A 1 333 ? 12.070 0.714 -4.464 1.00 94.81 333 VAL A O 1
ATOM 2404 N N . ALA A 1 334 ? 13.948 -0.469 -4.098 1.00 94.88 334 ALA A N 1
ATOM 2405 C CA . ALA A 1 334 ? 13.474 -1.707 -4.711 1.00 94.88 334 ALA A CA 1
ATOM 2406 C C . ALA A 1 334 ? 12.266 -2.315 -3.972 1.00 94.88 334 ALA A C 1
ATOM 2408 O O . ALA A 1 334 ? 11.312 -2.749 -4.617 1.00 94.88 334 ALA A O 1
ATOM 2409 N N . GLN A 1 335 ? 12.266 -2.297 -2.634 1.00 95.50 335 GLN A N 1
ATOM 2410 C CA . GLN A 1 335 ? 11.161 -2.818 -1.818 1.00 95.50 335 GLN A CA 1
ATOM 2411 C C . GLN A 1 335 ? 9.896 -1.986 -2.013 1.00 95.50 335 GLN A C 1
ATOM 2413 O O . GLN A 1 335 ? 8.804 -2.519 -2.210 1.00 95.50 335 GLN A O 1
ATOM 2418 N N . LEU A 1 336 ? 10.056 -0.662 -2.001 1.00 95.25 336 LEU A N 1
ATOM 2419 C CA . LEU A 1 336 ? 8.938 0.258 -2.138 1.00 95.25 336 LEU A CA 1
ATOM 2420 C C . LEU A 1 336 ? 8.357 0.220 -3.566 1.00 95.25 336 LEU A C 1
ATOM 2422 O O . LEU A 1 336 ? 7.138 0.258 -3.735 1.00 95.25 336 LEU A O 1
ATOM 2426 N N . ALA A 1 337 ? 9.203 0.055 -4.589 1.00 93.75 337 ALA A N 1
ATOM 2427 C CA . ALA A 1 337 ? 8.764 -0.168 -5.966 1.00 93.75 337 ALA A CA 1
ATOM 2428 C C . ALA A 1 337 ? 8.007 -1.497 -6.136 1.00 93.75 337 ALA A C 1
ATOM 2430 O O . ALA A 1 337 ? 6.934 -1.504 -6.738 1.00 93.75 337 ALA A O 1
ATOM 2431 N N . ALA A 1 338 ? 8.515 -2.598 -5.569 1.00 95.50 338 ALA A N 1
ATOM 2432 C CA . ALA A 1 338 ? 7.853 -3.903 -5.624 1.00 95.50 338 ALA A CA 1
ATOM 2433 C C . ALA A 1 338 ? 6.471 -3.877 -4.950 1.00 95.50 338 ALA A C 1
ATOM 2435 O O . ALA A 1 338 ? 5.500 -4.395 -5.500 1.00 95.50 338 ALA A O 1
ATOM 2436 N N . LEU A 1 339 ? 6.362 -3.219 -3.792 1.00 96.25 339 LEU A N 1
ATOM 2437 C CA . LEU A 1 339 ? 5.099 -3.088 -3.068 1.00 96.25 339 LEU A CA 1
ATOM 2438 C C . LEU A 1 339 ? 4.061 -2.276 -3.859 1.00 96.25 339 LEU A C 1
ATOM 2440 O O . LEU A 1 339 ? 2.890 -2.642 -3.904 1.00 96.25 339 LEU A O 1
ATOM 2444 N N . ARG A 1 340 ? 4.487 -1.201 -4.531 1.00 94.06 340 ARG A N 1
ATOM 2445 C CA . ARG A 1 340 ? 3.604 -0.414 -5.406 1.00 94.06 340 ARG A CA 1
ATOM 2446 C C . ARG A 1 340 ? 3.153 -1.182 -6.638 1.00 94.06 340 ARG A C 1
ATOM 2448 O O . ARG A 1 340 ? 1.990 -1.069 -7.004 1.00 94.06 340 ARG A O 1
ATOM 2455 N N . ASP A 1 341 ? 4.050 -1.939 -7.266 1.00 95.31 341 ASP A N 1
ATOM 2456 C CA . ASP A 1 341 ? 3.696 -2.765 -8.423 1.00 95.31 341 ASP A CA 1
ATOM 2457 C C . ASP A 1 341 ? 2.662 -3.831 -8.037 1.00 95.31 341 ASP A C 1
ATOM 2459 O O . ASP A 1 341 ? 1.722 -4.070 -8.787 1.00 95.31 341 ASP A O 1
ATOM 2463 N N . LEU A 1 342 ? 2.771 -4.406 -6.833 1.00 96.31 342 LEU A N 1
ATOM 2464 C CA . LEU A 1 342 ? 1.766 -5.327 -6.294 1.00 96.31 342 LEU A CA 1
ATOM 2465 C C . LEU A 1 342 ? 0.416 -4.651 -6.026 1.00 96.31 342 LEU A C 1
ATOM 2467 O O . LEU A 1 342 ? -0.610 -5.253 -6.304 1.00 96.31 342 LEU A O 1
ATOM 2471 N N . VAL A 1 343 ? 0.405 -3.420 -5.509 1.00 95.12 343 VAL A N 1
ATOM 2472 C CA . VAL A 1 343 ? -0.836 -2.659 -5.259 1.00 95.12 343 VAL A CA 1
ATOM 2473 C C . VAL A 1 343 ? -1.508 -2.190 -6.557 1.00 95.12 343 VAL A C 1
ATOM 2475 O O . VAL A 1 343 ? -2.721 -1.997 -6.591 1.00 95.12 343 VAL A O 1
ATOM 2478 N N . ALA A 1 344 ? -0.733 -1.962 -7.617 1.00 93.31 344 ALA A N 1
ATOM 2479 C CA . ALA A 1 344 ? -1.251 -1.494 -8.900 1.00 93.31 344 ALA A CA 1
ATOM 2480 C C . ALA A 1 344 ? -1.914 -2.599 -9.745 1.00 93.31 344 ALA A C 1
ATOM 2482 O O . ALA A 1 344 ? -2.647 -2.267 -10.681 1.00 93.31 344 ALA A O 1
ATOM 2483 N N . ARG A 1 345 ? -1.628 -3.873 -9.448 1.00 92.25 345 ARG A N 1
ATOM 2484 C CA . ARG A 1 345 ? -2.192 -5.054 -10.119 1.00 92.25 345 ARG A CA 1
ATOM 2485 C C . ARG A 1 345 ? -3.546 -5.430 -9.532 1.00 92.25 345 ARG A C 1
ATOM 2487 O O . ARG A 1 345 ? -4.419 -5.795 -10.348 1.00 92.25 345 ARG A O 1
#